Protein AF-A0A4Y8SHF4-F1 (afdb_monomer_lite)

Secondary structure (DSSP, 8-state):
-----------------------------------------------------------EEEEEEEE-SSHHHHHHHHHHHHHTT-TTTEEEE-TT-EEEEEEE-HHHHHHT-SSTTPPEEEEETTEEEEEEEE-TTTTS-HHHHHHT------SEEEEEEE---SSTTHHHHHHHHHT-SSTT--EEEE-EEEEETTSPPPEEPTTPPEEEEE-S-HHHHHHHHHHHHHHHHHHHHHHHH-GGGBTTSTTPPB-HHHHHHHHHHHHHHHH--

Organism: NCBI:txid1524096

Radius of gyration: 33.98 Å; chains: 1; bounding box: 92×55×104 Å

Structure (mmCIF, N/CA/C/O backbone):
data_AF-A0A4Y8SHF4-F1
#
_entry.id   AF-A0A4Y8SHF4-F1
#
loop_
_atom_site.group_PDB
_atom_site.id
_atom_site.type_symbol
_atom_site.label_atom_id
_atom_site.label_alt_id
_atom_site.label_comp_id
_atom_site.label_asym_id
_atom_site.label_entity_id
_atom_site.label_seq_id
_atom_site.pdbx_PDB_ins_code
_atom_site.Cartn_x
_atom_site.Cartn_y
_atom_site.Cartn_z
_atom_site.occupancy
_atom_site.B_iso_or_equiv
_atom_site.auth_seq_id
_atom_site.auth_comp_id
_atom_site.auth_asym_id
_atom_site.auth_atom_id
_atom_site.pdbx_PDB_model_num
ATOM 1 N N . MET A 1 1 ? -28.982 -31.090 -42.359 1.00 37.66 1 MET A N 1
ATOM 2 C CA . MET A 1 1 ? -29.346 -32.330 -41.636 1.00 37.66 1 MET A CA 1
ATOM 3 C C . MET A 1 1 ? -29.038 -32.152 -40.151 1.00 37.66 1 MET A C 1
ATOM 5 O O . MET A 1 1 ? -27.916 -31.799 -39.834 1.00 37.66 1 MET A O 1
ATOM 9 N N . LYS A 1 2 ? -30.081 -32.299 -39.313 1.00 33.19 2 LYS A N 1
ATOM 10 C CA . LYS A 1 2 ? -30.155 -32.762 -37.901 1.00 33.19 2 LYS A CA 1
ATOM 11 C C . LYS A 1 2 ? -28.859 -32.672 -37.055 1.00 33.19 2 LYS A C 1
ATOM 13 O O . LYS A 1 2 ? -27.894 -33.341 -37.375 1.00 33.19 2 LYS A O 1
ATOM 18 N N . SER A 1 3 ? -28.778 -31.826 -36.020 1.00 26.33 3 SER A N 1
ATOM 19 C CA . SER A 1 3 ? -29.436 -31.902 -34.687 1.00 26.33 3 SER A CA 1
ATOM 20 C C . SER A 1 3 ? -28.571 -32.607 -33.633 1.00 26.33 3 SER A C 1
ATOM 22 O O . SER A 1 3 ? -28.269 -33.777 -33.811 1.00 26.33 3 SER A O 1
ATOM 24 N N . LEU A 1 4 ? -28.276 -31.907 -32.527 1.00 32.22 4 LEU A N 1
ATOM 25 C CA . LEU A 1 4 ? -28.521 -32.256 -31.105 1.00 32.22 4 LEU A CA 1
ATOM 26 C C . LEU A 1 4 ? -27.564 -31.411 -30.230 1.00 32.22 4 LEU A C 1
ATOM 28 O O . LEU A 1 4 ? -26.357 -31.596 -30.271 1.00 32.22 4 LEU A O 1
ATOM 32 N N . LYS A 1 5 ? -28.017 -30.318 -29.599 1.00 31.25 5 LYS A N 1
ATOM 33 C CA . LYS A 1 5 ? -28.693 -30.235 -28.281 1.00 31.25 5 LYS A CA 1
ATOM 34 C C . LYS A 1 5 ? -27.926 -30.910 -27.135 1.00 31.25 5 LYS A C 1
ATOM 36 O O . LYS A 1 5 ? -27.934 -32.131 -27.038 1.00 31.25 5 LYS A O 1
ATOM 41 N N . LYS A 1 6 ? -27.460 -30.097 -26.178 1.00 33.84 6 LYS A N 1
ATOM 42 C CA . LYS A 1 6 ? -27.610 -30.370 -24.738 1.00 33.84 6 LYS A CA 1
ATOM 43 C C . LYS A 1 6 ? -27.556 -29.068 -23.931 1.00 33.84 6 LYS A C 1
ATOM 45 O O . LYS A 1 6 ? -26.503 -28.530 -23.622 1.00 33.84 6 LYS A O 1
ATOM 50 N N . THR A 1 7 ? -28.753 -28.578 -23.637 1.00 31.27 7 THR A N 1
ATOM 51 C CA . THR A 1 7 ? -29.083 -27.613 -22.589 1.00 31.27 7 THR A CA 1
ATOM 52 C C . THR A 1 7 ? -29.197 -28.385 -21.273 1.00 31.27 7 THR A C 1
ATOM 54 O O . THR A 1 7 ? -29.823 -29.443 -21.265 1.00 31.27 7 THR A O 1
ATOM 57 N N . PHE A 1 8 ? -28.651 -27.866 -20.173 1.00 29.25 8 P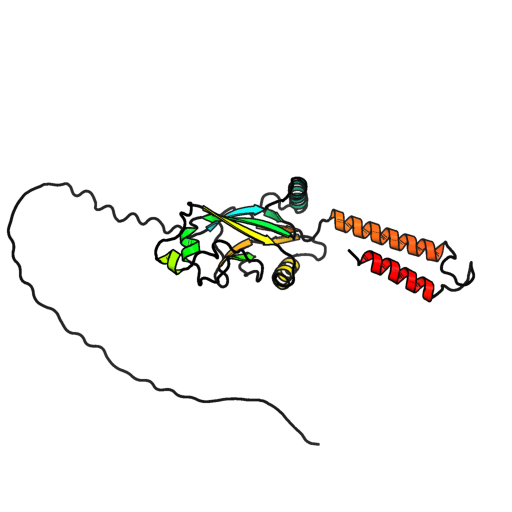HE A N 1
ATOM 58 C CA . PHE A 1 8 ? -29.038 -28.292 -18.827 1.00 29.25 8 PHE A CA 1
ATOM 59 C C . PHE A 1 8 ? -29.812 -27.148 -18.168 1.00 29.25 8 PHE A C 1
ATOM 61 O O . PHE A 1 8 ? -29.249 -26.116 -17.817 1.00 29.25 8 PHE A O 1
ATOM 68 N N . ILE A 1 9 ? -31.126 -27.344 -18.070 1.00 30.42 9 ILE A N 1
ATOM 69 C CA . ILE A 1 9 ? -32.036 -26.648 -17.163 1.00 30.42 9 ILE A CA 1
ATOM 70 C C . ILE A 1 9 ? -32.284 -27.636 -16.027 1.00 30.42 9 ILE A C 1
ATOM 72 O O . ILE A 1 9 ? -32.668 -28.775 -16.293 1.00 30.42 9 ILE A O 1
ATOM 76 N N . ILE A 1 10 ? -32.113 -27.200 -14.784 1.00 34.41 10 ILE A N 1
ATOM 77 C CA . ILE A 1 10 ? -32.836 -27.780 -13.654 1.00 34.41 10 ILE A CA 1
ATOM 78 C C . ILE A 1 10 ? -33.631 -26.639 -13.033 1.00 34.41 10 ILE A C 1
ATOM 80 O O . ILE A 1 10 ? -33.111 -25.559 -12.764 1.00 34.41 10 ILE A O 1
ATOM 84 N N . SER A 1 11 ? -34.921 -26.905 -12.908 1.00 28.00 11 SER A N 1
ATOM 85 C CA . SER A 1 11 ? -35.983 -26.042 -12.428 1.00 28.00 11 SER A CA 1
ATOM 86 C C . SER A 1 11 ? -36.767 -26.819 -11.375 1.00 28.00 11 SER A C 1
ATOM 88 O O . SER A 1 11 ? -36.867 -28.042 -11.492 1.00 28.00 11 SER A O 1
ATOM 90 N N . LEU A 1 12 ? -37.401 -26.058 -10.474 1.00 29.92 12 LEU A N 1
ATOM 91 C CA . LEU A 1 12 ? -38.585 -26.407 -9.673 1.00 29.92 12 LEU A CA 1
ATOM 92 C C . LEU A 1 12 ? -38.331 -27.378 -8.497 1.00 29.92 12 LEU A C 1
ATOM 94 O O . LEU A 1 12 ? -37.579 -28.331 -8.619 1.00 29.92 12 LEU A O 1
ATOM 98 N N . VAL A 1 13 ? -38.885 -27.194 -7.293 1.00 30.62 13 VAL A N 1
ATOM 99 C CA . VAL A 1 13 ? -40.272 -26.879 -6.869 1.00 30.62 13 VAL A CA 1
ATOM 100 C C . VAL A 1 13 ? -40.187 -26.221 -5.467 1.00 30.62 13 VAL A C 1
ATOM 102 O O . VAL A 1 13 ? -39.319 -26.614 -4.695 1.00 30.62 13 VAL A O 1
ATOM 105 N N . GLY A 1 14 ? -40.884 -25.119 -5.127 1.00 26.66 14 GLY A N 1
ATOM 106 C CA . GLY A 1 14 ? -42.318 -25.022 -4.739 1.00 26.66 14 GLY A CA 1
ATOM 107 C C . GLY A 1 14 ? -42.513 -25.499 -3.280 1.00 26.66 14 GLY A C 1
ATOM 108 O O . GLY A 1 14 ? -41.899 -26.483 -2.907 1.00 26.66 14 GLY A O 1
ATOM 109 N N . LEU A 1 15 ? -43.260 -24.904 -2.343 1.00 27.86 15 LEU A N 1
ATOM 110 C CA . LEU A 1 15 ? -44.543 -24.179 -2.291 1.00 27.86 15 LEU A CA 1
ATOM 111 C C . LEU A 1 15 ? -44.599 -23.554 -0.861 1.00 27.86 15 LEU A C 1
ATOM 113 O O . LEU A 1 15 ? -44.183 -24.211 0.085 1.00 27.86 15 LEU A O 1
ATOM 117 N N . SER A 1 16 ? -44.862 -22.260 -0.645 1.00 29.03 16 SER A N 1
ATOM 118 C CA . SER A 1 16 ? -46.166 -21.579 -0.454 1.00 29.03 16 SER A CA 1
ATOM 119 C C . SER A 1 16 ? -47.088 -22.103 0.670 1.00 29.03 16 SER A C 1
ATOM 121 O O . SER A 1 16 ? -47.505 -23.252 0.608 1.00 29.03 16 SER A O 1
ATOM 123 N N . LEU A 1 17 ? -47.437 -21.223 1.630 1.00 27.92 17 LEU A N 1
ATOM 124 C CA . LEU A 1 17 ? -48.787 -20.833 2.132 1.00 27.92 17 LEU A CA 1
ATOM 125 C C . LEU A 1 17 ? -48.611 -20.100 3.491 1.00 27.92 17 LEU A C 1
ATOM 127 O O . LEU A 1 17 ? -48.093 -20.682 4.432 1.00 27.92 17 LEU A O 1
ATOM 131 N N . THR A 1 18 ? -48.704 -18.769 3.589 1.00 31.47 18 THR A N 1
ATOM 132 C CA . THR A 1 18 ? -49.877 -17.878 3.798 1.00 31.47 18 THR A CA 1
ATOM 133 C C . THR A 1 18 ? -50.799 -18.136 5.000 1.00 31.47 18 THR A C 1
ATOM 135 O O . THR A 1 18 ? -51.216 -19.257 5.261 1.00 31.47 18 THR A O 1
ATOM 138 N N . MET A 1 19 ? -51.210 -16.991 5.579 1.00 29.30 19 MET A N 1
ATOM 139 C CA . MET A 1 19 ? -52.379 -16.689 6.430 1.00 29.30 19 MET A CA 1
ATOM 140 C C . MET A 1 19 ? -52.139 -16.668 7.947 1.00 29.30 19 MET A C 1
ATOM 142 O O . MET A 1 19 ? -51.395 -17.486 8.458 1.00 29.30 19 MET A O 1
ATOM 146 N N . LEU A 1 20 ? -52.784 -15.842 8.779 1.00 27.89 20 LEU A N 1
ATOM 147 C CA . LEU A 1 20 ? -53.523 -14.561 8.731 1.00 27.89 20 LEU A CA 1
ATOM 148 C C . LEU A 1 20 ? -54.080 -14.393 10.175 1.00 27.89 20 LEU A C 1
ATOM 150 O O . LEU A 1 20 ? -54.397 -15.403 10.794 1.00 27.89 20 LEU A O 1
ATOM 154 N N . ASN A 1 21 ? -54.326 -13.154 10.634 1.00 29.23 21 ASN A N 1
ATOM 155 C CA . ASN A 1 21 ? -55.165 -12.755 11.796 1.00 29.23 21 ASN A CA 1
ATOM 156 C C . ASN A 1 21 ? -54.630 -13.051 13.215 1.00 29.23 21 ASN A C 1
ATOM 158 O O . ASN A 1 21 ? -54.131 -14.129 13.479 1.00 29.23 21 ASN A O 1
ATOM 162 N N . LYS A 1 22 ? -54.797 -12.213 14.249 1.00 32.84 22 LYS A N 1
ATOM 163 C CA . LYS A 1 22 ? -55.335 -10.852 14.493 1.00 32.84 22 LYS A CA 1
ATOM 164 C C . LYS A 1 22 ? -54.922 -10.473 15.948 1.00 32.84 22 LYS A C 1
ATOM 166 O O . LYS A 1 22 ? -54.460 -11.352 16.673 1.00 32.84 22 LYS A O 1
ATOM 171 N N . PRO A 1 23 ? -55.073 -9.211 16.395 1.00 40.44 23 PRO A N 1
ATOM 172 C CA . PRO A 1 23 ? -54.579 -8.727 17.688 1.00 40.44 23 PRO A CA 1
ATOM 173 C C . PRO A 1 23 ? -55.554 -9.026 18.839 1.00 40.44 23 PRO A C 1
ATOM 175 O O . PRO A 1 23 ? -56.755 -9.163 18.610 1.00 40.44 23 PRO A O 1
ATOM 178 N N . VAL A 1 24 ? -55.054 -9.035 20.079 1.00 27.44 24 VAL A N 1
ATOM 179 C CA . VAL A 1 24 ? -55.888 -9.007 21.292 1.00 27.44 24 VAL A CA 1
ATOM 180 C C . VAL A 1 24 ? -55.417 -7.888 22.221 1.00 27.44 24 VAL A C 1
ATOM 182 O O . VAL A 1 24 ? -54.250 -7.808 22.596 1.00 27.44 24 VAL A O 1
ATOM 185 N N . ILE A 1 25 ? -56.373 -7.022 22.550 1.00 33.38 25 ILE A N 1
ATOM 186 C CA . ILE A 1 25 ? -56.371 -5.985 23.585 1.00 33.38 25 ILE A CA 1
ATOM 187 C C . ILE A 1 25 ? -57.024 -6.594 24.835 1.00 33.38 25 ILE A C 1
ATOM 189 O O . ILE A 1 25 ? -58.042 -7.260 24.671 1.00 33.38 25 ILE A O 1
ATOM 193 N N . ALA A 1 26 ? -56.510 -6.317 26.042 1.00 27.58 26 ALA A N 1
ATOM 194 C CA . ALA A 1 26 ? -57.277 -6.123 27.297 1.00 27.58 26 ALA A CA 1
ATOM 195 C C . ALA A 1 26 ? -56.292 -5.926 28.477 1.00 27.58 26 ALA A C 1
ATOM 197 O O . ALA A 1 26 ? -55.452 -6.782 28.718 1.00 27.58 26 ALA A O 1
ATOM 198 N N . GLN A 1 27 ? -56.182 -4.717 29.043 1.00 28.34 27 GLN A N 1
ATOM 199 C CA . GLN A 1 27 ? -56.865 -4.212 30.259 1.00 28.34 27 GLN A CA 1
ATOM 200 C C . GLN A 1 27 ? -56.112 -4.469 31.591 1.00 28.34 27 GLN A C 1
ATOM 202 O O . GLN A 1 27 ? -55.997 -5.590 32.068 1.00 28.34 27 GLN A O 1
ATOM 207 N N . THR A 1 28 ? -55.648 -3.368 32.200 1.00 31.03 28 THR A N 1
ATOM 208 C CA . THR A 1 28 ? -55.526 -3.087 33.656 1.00 31.03 28 THR A CA 1
ATOM 209 C C . THR A 1 28 ? -56.908 -3.194 34.351 1.00 31.03 28 THR A C 1
ATOM 211 O O . THR A 1 28 ? -57.888 -3.160 33.604 1.00 31.03 28 THR A O 1
ATOM 214 N N . PRO A 1 29 ? -57.084 -3.253 35.706 1.00 37.50 29 PRO A N 1
ATOM 215 C CA . PRO A 1 29 ? -56.382 -2.447 36.731 1.00 37.50 29 PRO A CA 1
ATOM 216 C C . PRO A 1 29 ? -56.212 -3.086 38.141 1.00 37.50 29 PRO A C 1
ATOM 218 O O . PRO A 1 29 ? -56.713 -4.164 38.433 1.00 37.50 29 PRO A O 1
ATOM 221 N N . GLY A 1 30 ? -55.552 -2.369 39.060 1.00 26.81 30 GLY A N 1
ATOM 222 C CA . GLY A 1 30 ? -55.582 -2.691 40.493 1.00 26.81 30 GLY A CA 1
ATOM 223 C C . GLY A 1 30 ? -54.654 -1.817 41.333 1.00 26.81 30 GLY A C 1
ATOM 224 O O . GLY A 1 30 ? -53.488 -2.145 41.515 1.00 26.81 30 GLY A O 1
ATOM 225 N N . ALA A 1 31 ? -55.172 -0.692 41.825 1.00 29.20 31 ALA A N 1
ATOM 226 C CA . ALA A 1 31 ? -54.522 0.171 42.807 1.00 29.20 31 ALA A CA 1
ATOM 227 C C . ALA A 1 31 ? -54.729 -0.371 44.230 1.00 29.20 31 ALA A C 1
ATOM 229 O O . ALA A 1 31 ? -55.835 -0.797 44.556 1.00 29.20 31 ALA A O 1
ATOM 230 N N . THR A 1 32 ? -53.736 -0.250 45.115 1.00 28.77 32 THR A N 1
ATOM 231 C CA . THR A 1 32 ? -53.999 -0.011 46.545 1.00 28.77 32 THR A CA 1
ATOM 232 C C . THR A 1 32 ? -52.855 0.775 47.180 1.00 28.77 32 THR A C 1
ATOM 234 O O . THR A 1 32 ? -51.688 0.398 47.129 1.00 28.77 32 THR A O 1
ATOM 237 N N . THR A 1 33 ? -53.246 1.904 47.752 1.00 30.00 33 THR A N 1
ATOM 238 C CA . THR A 1 33 ? -52.476 2.892 48.500 1.00 30.00 33 THR A CA 1
ATOM 239 C C . THR A 1 33 ? -52.181 2.392 49.915 1.00 30.00 33 THR A C 1
ATOM 241 O O . THR A 1 33 ? -53.066 1.850 50.574 1.00 30.00 33 THR A O 1
ATOM 244 N N . THR A 1 34 ? -51.000 2.685 50.460 1.00 31.94 34 THR A N 1
ATOM 245 C CA . THR A 1 34 ? -50.865 2.970 51.899 1.00 31.94 34 THR A CA 1
ATOM 246 C C . THR A 1 34 ? -49.786 4.028 52.086 1.00 31.94 34 THR A C 1
ATOM 248 O O . THR A 1 34 ? -48.636 3.839 51.702 1.00 31.94 34 THR A O 1
ATOM 251 N N . ALA A 1 35 ? -50.197 5.173 52.621 1.00 30.00 35 ALA A N 1
ATOM 252 C CA . ALA A 1 35 ? -49.342 6.279 53.019 1.00 30.00 35 ALA A CA 1
ATOM 253 C C . ALA A 1 35 ? -49.023 6.152 54.510 1.00 30.00 35 ALA A C 1
ATOM 255 O O . ALA A 1 35 ? -49.954 5.910 55.273 1.00 30.00 35 ALA A O 1
ATOM 256 N N . ILE A 1 36 ? -47.771 6.397 54.918 1.00 34.41 36 ILE A N 1
ATOM 257 C CA . ILE A 1 36 ? -47.447 7.006 56.218 1.00 34.41 36 ILE A CA 1
ATOM 258 C C . ILE A 1 36 ? -46.232 7.943 56.037 1.00 34.41 36 ILE A C 1
ATOM 260 O O . ILE A 1 36 ? -45.178 7.541 55.549 1.00 34.41 36 ILE A O 1
ATOM 264 N N . THR A 1 37 ? -46.489 9.203 56.387 1.00 29.27 37 THR A N 1
ATOM 265 C CA . THR A 1 37 ? -45.675 10.361 56.824 1.00 29.27 37 THR A CA 1
ATOM 266 C C . THR A 1 37 ? -44.354 9.998 57.542 1.00 29.27 37 THR A C 1
ATOM 268 O O . THR A 1 37 ? -44.231 8.908 58.076 1.00 29.27 37 THR A O 1
ATOM 271 N N . ASP A 1 38 ? -43.308 10.812 57.708 1.00 28.59 38 ASP A N 1
ATOM 272 C CA . ASP A 1 38 ? -43.057 12.251 57.598 1.00 28.59 38 ASP A CA 1
ATOM 273 C C . ASP A 1 38 ? -41.526 12.439 57.718 1.00 28.59 38 ASP A C 1
ATOM 275 O O . ASP A 1 38 ? -40.894 11.708 58.483 1.00 28.59 38 ASP A O 1
ATOM 279 N N . SER A 1 39 ? -40.924 13.401 57.015 1.00 31.23 39 SER A N 1
ATOM 280 C CA . SER A 1 39 ? -39.916 14.333 57.564 1.00 31.23 39 SER A CA 1
ATOM 281 C C . SER A 1 39 ? -39.222 15.146 56.467 1.00 31.23 39 SER A C 1
ATOM 283 O O . SER A 1 39 ? -38.503 14.680 55.584 1.00 31.23 39 SER A O 1
ATOM 285 N N . THR A 1 40 ? -39.456 16.439 56.595 1.00 33.66 40 THR A N 1
ATOM 286 C CA . THR A 1 40 ? -38.895 17.583 55.900 1.00 33.66 40 THR A CA 1
ATOM 287 C C . THR A 1 40 ? -37.363 17.542 55.829 1.00 33.66 40 THR A C 1
ATOM 289 O O . THR A 1 40 ? -36.668 17.775 56.815 1.00 33.66 40 THR A O 1
ATOM 292 N N . LYS A 1 41 ? -36.815 17.412 54.618 1.00 33.78 41 LYS A N 1
ATOM 293 C CA . LYS A 1 41 ? -35.576 18.103 54.240 1.00 33.78 41 LYS A CA 1
ATOM 294 C C . LYS A 1 41 ? -35.818 18.839 52.935 1.00 33.78 41 LYS A C 1
ATOM 296 O O . LYS A 1 41 ? -35.942 18.250 51.867 1.00 33.78 41 LYS A O 1
ATOM 301 N N . LYS A 1 42 ? -35.893 20.162 53.052 1.00 39.22 42 LYS A N 1
ATOM 302 C CA . LYS A 1 42 ? -35.887 21.111 51.942 1.00 39.22 42 LYS A CA 1
ATOM 303 C C . LYS A 1 42 ? -34.509 21.022 51.277 1.00 39.22 42 LYS A C 1
ATOM 305 O O . LYS A 1 42 ? -33.596 21.759 51.634 1.00 39.22 42 LYS A O 1
ATOM 310 N N . GLN A 1 43 ? -34.337 20.062 50.375 1.00 31.20 43 GLN A N 1
ATOM 311 C CA . GLN A 1 43 ? -33.147 19.937 49.549 1.00 31.20 43 GLN A CA 1
ATOM 312 C C . GLN A 1 43 ? -33.506 20.457 48.159 1.00 31.20 43 GLN A C 1
ATOM 314 O O . GLN A 1 43 ? -34.352 19.908 47.461 1.00 31.20 43 GLN A O 1
ATOM 319 N N . ASN A 1 44 ? -32.907 21.604 47.848 1.00 35.47 44 ASN A N 1
ATOM 320 C CA . ASN A 1 44 ? -32.824 22.253 46.545 1.00 35.47 44 ASN A CA 1
ATOM 321 C C . ASN A 1 44 ? -32.895 21.229 45.390 1.00 35.47 44 ASN A C 1
ATOM 323 O O . ASN A 1 44 ? -32.146 20.249 45.454 1.00 35.47 44 ASN A O 1
ATOM 327 N N . PRO A 1 45 ? -33.723 21.415 44.341 1.00 36.81 45 PRO A N 1
ATOM 328 C CA . PRO A 1 45 ? -33.649 20.566 43.163 1.00 36.81 45 PRO A CA 1
ATOM 329 C C . PRO A 1 45 ? -32.339 20.891 42.443 1.00 36.81 45 PRO A C 1
ATOM 331 O O . PRO A 1 45 ? -32.282 21.722 41.539 1.00 36.81 45 PRO A O 1
ATOM 334 N N . ALA A 1 46 ? -31.250 20.250 42.871 1.00 34.69 46 ALA A N 1
ATOM 335 C CA . ALA A 1 46 ? -30.099 20.071 42.014 1.00 34.69 46 ALA A CA 1
ATOM 336 C C . ALA A 1 46 ? -30.639 19.346 40.786 1.00 34.69 46 ALA A C 1
ATOM 338 O O . ALA A 1 46 ? -31.141 18.225 40.900 1.00 34.69 46 ALA A O 1
ATOM 339 N N . ALA A 1 47 ? -30.635 20.056 39.657 1.00 35.00 47 ALA A N 1
ATOM 340 C CA . ALA A 1 47 ? -31.010 19.531 38.361 1.00 35.00 47 ALA A CA 1
ATOM 341 C C . ALA A 1 47 ? -30.463 18.111 38.253 1.00 35.00 47 ALA A C 1
ATOM 343 O O . ALA A 1 47 ? -29.258 17.908 38.417 1.00 35.00 47 ALA A O 1
ATOM 344 N N . ALA A 1 48 ? -31.352 17.136 38.051 1.00 41.59 48 ALA A N 1
ATOM 345 C CA . ALA A 1 48 ? -30.941 15.799 37.683 1.00 41.59 48 ALA A CA 1
ATOM 346 C C . ALA A 1 48 ? -30.026 15.974 36.474 1.00 41.59 48 ALA A C 1
ATOM 348 O O . ALA A 1 48 ? -30.483 16.368 35.400 1.00 41.59 48 ALA A O 1
ATOM 349 N N . THR A 1 49 ? -28.722 15.803 36.690 1.00 40.25 49 THR A N 1
ATOM 350 C CA . THR A 1 49 ? -27.731 15.840 35.631 1.00 40.25 49 THR A CA 1
ATOM 351 C C . THR A 1 49 ? -28.170 14.754 34.675 1.00 40.25 49 THR A C 1
ATOM 353 O O . THR A 1 49 ? -28.028 13.569 34.982 1.00 40.25 49 THR A O 1
ATOM 356 N N . ALA A 1 50 ? -28.787 15.157 33.560 1.00 44.56 50 ALA A N 1
ATOM 357 C CA . ALA A 1 50 ? -29.085 14.260 32.462 1.00 44.56 50 ALA A CA 1
ATOM 358 C C . ALA A 1 50 ? -27.824 13.417 32.249 1.00 44.56 50 ALA A C 1
ATOM 360 O O . ALA A 1 50 ? -26.731 14.004 32.278 1.00 44.56 50 ALA A O 1
ATOM 361 N N . PRO A 1 51 ? -27.929 12.078 32.133 1.00 42.59 51 PRO A N 1
ATOM 362 C CA . PRO A 1 51 ? -26.756 11.251 31.919 1.00 42.59 51 PRO A CA 1
ATOM 363 C C . PRO A 1 51 ? -26.019 11.888 30.758 1.00 42.59 51 PRO A C 1
ATOM 365 O O . PRO A 1 51 ? -26.589 12.035 29.677 1.00 42.59 51 PRO A O 1
ATOM 368 N N . LYS A 1 52 ? -24.814 12.398 31.040 1.00 39.38 52 LYS A N 1
ATOM 369 C CA . LYS A 1 52 ? -23.978 13.070 30.059 1.00 39.38 52 LYS A CA 1
ATOM 370 C C . LYS A 1 52 ? -23.875 12.061 28.934 1.00 39.38 52 LYS A C 1
ATOM 372 O O . LYS A 1 52 ? -23.216 11.038 29.105 1.00 39.38 52 LYS A O 1
ATOM 377 N N . THR A 1 53 ? -24.605 12.287 27.845 1.00 38.81 53 THR A N 1
ATOM 378 C CA . THR A 1 53 ? -24.477 11.512 26.623 1.00 38.81 53 THR A CA 1
ATOM 379 C C . THR A 1 53 ? -23.048 11.761 26.207 1.00 38.81 53 THR A C 1
ATOM 381 O O . THR A 1 53 ? -22.744 12.797 25.618 1.00 38.81 53 THR A O 1
ATOM 384 N N . VAL A 1 54 ? -22.142 10.885 26.645 1.00 42.72 54 VAL A N 1
ATOM 385 C CA . VAL A 1 54 ? -20.785 10.835 26.135 1.00 42.72 54 VAL A CA 1
ATOM 386 C C . VAL A 1 54 ? -21.014 10.673 24.644 1.00 42.72 54 VAL A C 1
ATOM 388 O O . VAL A 1 54 ? -21.631 9.672 24.263 1.00 42.72 54 VAL A O 1
ATOM 391 N N . PRO A 1 55 ? -20.684 11.681 23.816 1.00 47.62 55 PRO A N 1
ATOM 392 C CA . PRO A 1 55 ? -20.919 11.569 22.391 1.00 47.62 55 PRO A CA 1
ATOM 393 C C . PRO A 1 55 ? -20.271 10.259 21.973 1.00 47.62 55 PRO A C 1
ATOM 395 O O . PRO A 1 55 ? -19.120 10.008 22.331 1.00 47.62 55 PRO A O 1
ATOM 398 N N . LEU A 1 56 ? -21.050 9.380 21.342 1.00 55.59 56 LEU A N 1
ATOM 399 C CA . LEU A 1 56 ? -20.567 8.085 20.895 1.00 55.59 56 LEU A CA 1
ATOM 400 C C . LEU A 1 56 ? -19.416 8.379 19.931 1.00 55.59 56 LEU A C 1
ATOM 402 O O . LEU A 1 56 ? -19.644 8.765 18.786 1.00 55.59 56 LEU A O 1
ATOM 406 N N . THR A 1 57 ? -18.180 8.327 20.427 1.00 72.12 57 THR A N 1
ATOM 407 C CA . THR A 1 57 ? -17.016 8.752 19.655 1.00 72.12 57 THR A CA 1
ATOM 408 C C . THR A 1 57 ? -16.809 7.715 18.570 1.00 72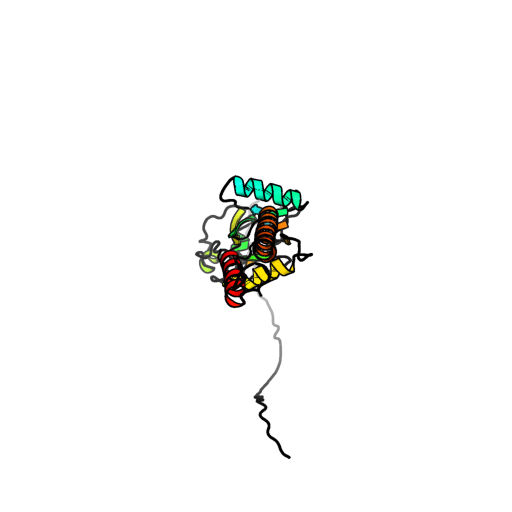.12 57 THR A C 1
ATOM 410 O O . THR A 1 57 ? -16.230 6.660 18.820 1.00 72.12 57 THR A O 1
ATOM 413 N N . ILE A 1 58 ? -17.336 7.983 17.377 1.00 86.81 58 ILE A N 1
ATOM 414 C CA . ILE A 1 58 ? -17.212 7.089 16.228 1.00 86.81 58 ILE A CA 1
ATOM 415 C C . ILE A 1 58 ? -15.713 6.846 15.993 1.00 86.81 58 ILE A C 1
ATOM 417 O O . ILE A 1 58 ? -14.943 7.817 15.988 1.00 86.81 58 ILE A O 1
ATOM 421 N N . PRO A 1 59 ? -15.270 5.586 15.846 1.00 91.44 59 PRO A N 1
ATOM 422 C CA . PRO A 1 59 ? -13.875 5.304 15.552 1.00 91.44 59 PRO A CA 1
ATOM 423 C C . PRO A 1 59 ? -13.489 5.950 14.219 1.00 91.44 59 PRO A C 1
ATOM 425 O O . PRO A 1 59 ? -14.227 5.874 13.237 1.00 91.44 59 PRO A O 1
ATOM 428 N N . LYS A 1 60 ? -12.337 6.620 14.191 1.00 93.81 60 LYS A N 1
ATOM 429 C CA . LYS A 1 60 ? -11.831 7.330 13.013 1.00 93.81 60 LYS A CA 1
ATOM 430 C C . LYS A 1 60 ? -10.346 7.080 12.842 1.00 93.81 60 LYS A C 1
ATOM 432 O O . LYS A 1 60 ? -9.624 6.902 13.822 1.00 93.81 60 LYS A O 1
ATOM 437 N N . VAL A 1 61 ? -9.870 7.138 11.603 1.00 94.50 61 VAL A N 1
ATOM 438 C CA . VAL A 1 61 ? -8.434 7.205 11.317 1.00 94.50 61 VAL A CA 1
ATOM 439 C C . VAL A 1 61 ? -7.959 8.632 11.583 1.00 94.50 61 VAL A C 1
ATOM 441 O O . VAL A 1 61 ? -8.438 9.584 10.967 1.00 94.50 61 VAL A O 1
ATOM 444 N N . ILE A 1 62 ? -7.016 8.780 12.510 1.00 93.25 62 ILE A N 1
ATOM 445 C CA . ILE A 1 62 ? -6.500 10.074 12.981 1.00 93.25 62 ILE A CA 1
ATOM 446 C C . ILE A 1 62 ? -5.054 10.348 12.566 1.00 93.25 62 ILE A C 1
ATOM 448 O O . ILE A 1 62 ? -4.576 11.464 12.744 1.00 93.25 62 ILE A O 1
ATOM 452 N N . ALA A 1 63 ? -4.340 9.357 12.033 1.00 91.81 63 ALA A N 1
ATOM 453 C CA . ALA A 1 63 ? -3.051 9.566 11.382 1.00 91.81 63 ALA A CA 1
ATOM 454 C C . ALA A 1 63 ? -2.720 8.401 10.450 1.00 91.81 63 ALA A C 1
ATOM 456 O O . ALA A 1 63 ? -3.011 7.245 10.758 1.00 91.81 63 ALA A O 1
ATOM 457 N N . ILE A 1 64 ? -2.039 8.716 9.351 1.00 91.88 64 ILE A N 1
ATOM 458 C CA . ILE A 1 64 ? -1.434 7.747 8.439 1.00 91.88 64 ILE A CA 1
ATOM 459 C C . ILE A 1 64 ? 0.039 8.113 8.336 1.00 91.88 64 ILE A C 1
ATOM 461 O O . ILE A 1 64 ? 0.378 9.271 8.090 1.00 91.88 64 ILE A O 1
ATOM 465 N N . ARG A 1 65 ? 0.925 7.149 8.587 1.00 90.38 65 ARG A N 1
ATOM 466 C CA . ARG A 1 65 ? 2.373 7.348 8.501 1.00 90.38 65 ARG A CA 1
ATOM 467 C C . ARG A 1 65 ? 3.038 6.147 7.838 1.00 90.38 65 ARG A C 1
ATOM 469 O O . ARG A 1 65 ? 2.625 5.016 8.082 1.00 90.38 65 ARG A O 1
ATOM 476 N N . PRO A 1 66 ? 4.088 6.356 7.044 1.00 89.88 66 PRO A N 1
ATOM 477 C CA . PRO A 1 66 ? 4.875 5.261 6.510 1.00 89.88 66 PRO A CA 1
ATOM 478 C C . PRO A 1 66 ? 5.827 4.751 7.601 1.00 89.88 66 PRO A C 1
ATOM 480 O O . PRO A 1 66 ? 6.297 5.522 8.442 1.00 89.88 66 PRO A O 1
ATOM 483 N N . VAL A 1 67 ? 6.133 3.458 7.594 1.00 89.06 67 VAL A N 1
ATOM 484 C CA . VAL A 1 67 ? 7.200 2.880 8.416 1.00 89.06 67 VAL A CA 1
ATOM 485 C C . VAL A 1 67 ? 8.359 2.539 7.491 1.00 89.06 67 VAL A C 1
ATOM 487 O O . VAL A 1 67 ? 8.248 1.656 6.640 1.00 89.06 67 VAL A O 1
ATOM 490 N N . TYR A 1 68 ? 9.464 3.262 7.652 1.00 83.31 68 TYR A N 1
ATOM 491 C CA . TYR A 1 68 ? 10.701 3.022 6.916 1.00 83.31 68 TYR A CA 1
ATOM 492 C C . TYR A 1 68 ? 11.671 2.232 7.783 1.00 83.31 68 TYR A C 1
ATOM 494 O O . TYR A 1 68 ? 11.831 2.531 8.965 1.00 83.31 68 TYR A O 1
ATOM 502 N N . LEU A 1 69 ? 12.337 1.245 7.187 1.00 78.62 69 LEU A N 1
ATOM 503 C CA . LEU A 1 69 ? 13.306 0.411 7.898 1.00 78.62 69 LEU A CA 1
ATOM 504 C C . LEU A 1 69 ? 14.635 1.143 8.119 1.00 78.62 69 LEU A C 1
ATOM 506 O O . LEU A 1 69 ? 15.386 0.794 9.023 1.00 78.62 69 LEU A O 1
ATOM 510 N N . ASN A 1 70 ? 14.945 2.150 7.297 1.00 83.31 70 ASN A N 1
ATOM 511 C CA . ASN A 1 70 ? 16.180 2.921 7.401 1.00 83.31 70 ASN A CA 1
ATOM 512 C C . ASN A 1 70 ? 16.016 4.383 6.938 1.00 83.31 70 ASN A C 1
ATOM 514 O O . ASN A 1 70 ? 15.046 4.766 6.279 1.00 83.31 70 ASN A O 1
ATOM 518 N N . ILE A 1 71 ? 17.009 5.210 7.285 1.00 82.62 71 ILE A N 1
ATOM 519 C CA . ILE A 1 71 ? 17.026 6.654 6.998 1.00 82.62 71 ILE A CA 1
ATOM 520 C C . ILE A 1 71 ? 17.071 6.926 5.489 1.00 82.62 71 ILE A C 1
ATOM 522 O O . ILE A 1 71 ? 16.463 7.885 5.015 1.00 82.62 71 ILE A O 1
ATOM 526 N N . SER A 1 72 ? 17.774 6.096 4.714 1.00 81.94 72 SER A N 1
ATOM 527 C CA . SER A 1 72 ? 17.870 6.282 3.266 1.00 81.94 72 SER A CA 1
ATOM 528 C C . SER A 1 72 ? 16.512 6.085 2.594 1.00 81.94 72 SER A C 1
ATOM 530 O O . SER A 1 72 ? 16.138 6.900 1.755 1.00 81.94 72 SER A O 1
ATOM 532 N N . GLN A 1 73 ? 15.725 5.078 2.978 1.00 79.00 73 GLN A N 1
ATOM 533 C CA . GLN A 1 73 ? 14.353 4.898 2.495 1.00 79.00 73 GLN A CA 1
ATOM 534 C C . GLN A 1 73 ? 13.482 6.115 2.800 1.00 79.00 73 GLN A C 1
ATOM 536 O O . GLN A 1 73 ? 12.786 6.581 1.904 1.00 79.00 73 GLN A O 1
ATOM 541 N N . ALA A 1 74 ? 13.575 6.664 4.014 1.00 81.31 74 ALA A N 1
ATOM 542 C CA . ALA A 1 74 ? 12.826 7.857 4.395 1.00 81.31 74 ALA A CA 1
ATOM 543 C C . ALA A 1 74 ? 13.201 9.075 3.536 1.00 81.31 74 ALA A C 1
ATOM 545 O O . ALA A 1 74 ? 12.322 9.715 2.965 1.00 81.31 74 ALA A O 1
ATOM 546 N N . LYS A 1 75 ? 14.503 9.363 3.383 1.00 83.94 75 LYS A N 1
ATOM 547 C CA . LYS A 1 75 ? 14.994 10.478 2.550 1.00 83.94 75 LYS A CA 1
ATOM 548 C C . LYS A 1 75 ? 14.526 10.360 1.106 1.00 83.94 75 LYS A C 1
ATOM 550 O O . LYS A 1 75 ? 14.059 11.326 0.515 1.00 83.94 75 LYS A O 1
ATOM 555 N N . ASN A 1 76 ? 14.634 9.161 0.555 1.00 83.44 76 ASN A N 1
ATOM 556 C CA . ASN A 1 76 ? 14.241 8.911 -0.816 1.00 83.44 76 ASN A CA 1
ATOM 557 C C . ASN A 1 76 ? 12.727 8.995 -1.023 1.00 83.44 76 ASN A C 1
ATOM 559 O O . ASN A 1 76 ? 12.296 9.547 -2.022 1.00 83.44 76 ASN A O 1
ATOM 563 N N . ALA A 1 77 ? 11.929 8.492 -0.079 1.00 80.25 77 ALA A N 1
ATOM 564 C CA . ALA A 1 77 ? 10.480 8.618 -0.149 1.00 80.25 77 ALA A CA 1
ATOM 565 C C . ALA A 1 77 ? 10.048 10.087 -0.107 1.00 80.25 77 ALA A C 1
ATOM 567 O O . ALA A 1 77 ? 9.143 10.471 -0.833 1.00 80.25 77 ALA A O 1
ATOM 568 N N . VAL A 1 78 ? 10.707 10.916 0.712 1.00 81.75 78 VAL A N 1
ATOM 569 C CA . VAL A 1 78 ? 10.466 12.367 0.746 1.00 81.75 78 VAL A CA 1
ATOM 570 C C . VAL A 1 78 ? 10.830 13.010 -0.591 1.00 81.75 78 VAL A C 1
ATOM 572 O O . VAL A 1 78 ? 10.002 13.727 -1.143 1.00 81.75 78 VAL A O 1
ATOM 575 N N . SER A 1 79 ? 12.019 12.717 -1.128 1.00 83.06 79 SER A N 1
ATOM 576 C CA . SER A 1 79 ? 12.456 13.223 -2.437 1.00 83.06 79 SER A CA 1
ATOM 577 C C . SER A 1 79 ? 11.476 12.833 -3.542 1.00 83.06 79 SER A C 1
ATOM 579 O O . SER A 1 79 ? 10.956 13.701 -4.231 1.00 83.06 79 SER A O 1
ATOM 581 N N . ASP A 1 80 ? 11.147 11.545 -3.654 1.00 80.88 80 ASP A N 1
ATOM 582 C CA . ASP A 1 80 ? 10.245 11.045 -4.690 1.00 80.88 80 ASP A CA 1
ATOM 583 C C . ASP A 1 80 ? 8.824 11.624 -4.530 1.00 80.88 80 ASP A C 1
ATOM 585 O O . ASP A 1 80 ? 8.140 11.846 -5.523 1.00 80.88 80 ASP A O 1
ATOM 589 N N . ASN A 1 81 ? 8.363 11.898 -3.302 1.00 79.25 81 ASN A N 1
ATOM 590 C CA . ASN A 1 81 ? 7.057 12.528 -3.067 1.00 79.25 81 ASN A CA 1
ATOM 591 C C . ASN A 1 81 ? 7.030 14.006 -3.491 1.00 79.25 81 ASN A C 1
ATOM 593 O O . ASN A 1 81 ? 6.025 14.487 -4.018 1.00 79.25 81 ASN A O 1
ATOM 597 N N . ILE A 1 82 ? 8.131 14.726 -3.252 1.00 79.81 82 ILE A N 1
ATOM 598 C CA . ILE A 1 82 ? 8.321 16.109 -3.711 1.00 79.81 82 ILE A CA 1
ATOM 599 C C . ILE A 1 82 ? 8.370 16.143 -5.240 1.00 79.81 82 ILE A C 1
ATOM 601 O O . ILE A 1 82 ? 7.655 16.934 -5.847 1.00 79.81 82 ILE A O 1
ATOM 605 N N . ASP A 1 83 ? 9.115 15.229 -5.864 1.00 75.81 83 ASP A N 1
ATOM 606 C CA . ASP A 1 83 ? 9.202 15.095 -7.327 1.00 75.81 83 ASP A CA 1
ATOM 607 C C . ASP A 1 83 ? 7.849 14.779 -7.983 1.00 75.81 83 ASP A C 1
ATOM 609 O O . ASP A 1 83 ? 7.657 14.958 -9.189 1.00 75.81 83 ASP A O 1
ATOM 613 N N . VAL A 1 84 ? 6.910 14.259 -7.196 1.00 73.25 84 VAL A N 1
ATOM 614 C CA . VAL A 1 84 ? 5.540 13.929 -7.593 1.00 73.25 84 VAL A CA 1
ATOM 615 C C . VAL A 1 84 ? 4.551 15.055 -7.2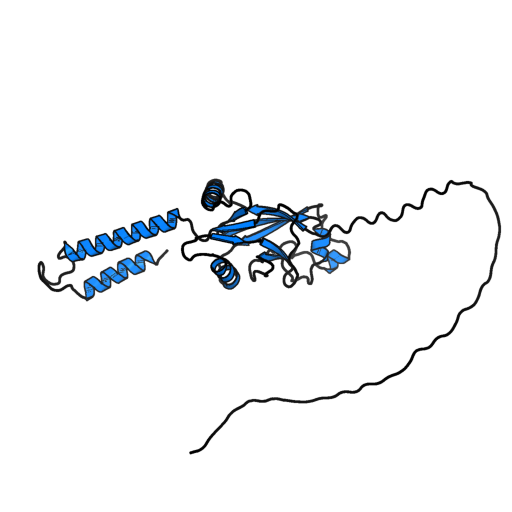14 1.00 73.25 84 VAL A C 1
ATOM 617 O O . VAL A 1 84 ? 3.350 14.928 -7.428 1.00 73.25 84 VAL A O 1
ATOM 620 N N . ASN A 1 85 ? 5.050 16.195 -6.716 1.00 71.88 85 ASN A N 1
ATOM 621 C CA . ASN A 1 85 ? 4.293 17.384 -6.302 1.00 71.88 85 ASN A CA 1
ATOM 622 C C . ASN A 1 85 ? 3.179 17.099 -5.272 1.00 71.88 85 ASN A C 1
ATOM 624 O O . ASN A 1 85 ? 2.167 17.793 -5.221 1.00 71.88 85 ASN A O 1
ATOM 628 N N . ASN A 1 86 ? 3.363 16.071 -4.435 1.00 72.19 86 ASN A N 1
ATOM 629 C CA . ASN A 1 86 ? 2.360 15.617 -3.465 1.00 72.19 86 ASN A CA 1
ATOM 630 C C . ASN A 1 86 ? 2.863 15.686 -2.006 1.00 72.19 86 ASN A C 1
ATOM 632 O O . ASN A 1 86 ? 2.276 15.064 -1.112 1.00 72.19 86 ASN A O 1
ATOM 636 N N . SER A 1 87 ? 3.931 16.450 -1.737 1.00 63.00 87 SER A N 1
ATOM 637 C CA . SER A 1 87 ? 4.663 16.443 -0.458 1.00 63.00 87 SER A CA 1
ATOM 638 C C . SER A 1 87 ? 3.848 16.890 0.758 1.00 63.00 87 SER A C 1
ATOM 640 O O . SER A 1 87 ? 4.105 16.417 1.862 1.00 63.00 87 SER A O 1
ATOM 642 N N . ASN A 1 88 ? 2.865 17.775 0.571 1.00 62.88 88 ASN A N 1
ATOM 643 C CA . ASN A 1 88 ? 2.130 18.396 1.682 1.00 62.88 88 ASN A CA 1
ATOM 644 C C . ASN A 1 88 ? 0.780 17.724 1.978 1.00 62.88 88 ASN A C 1
ATOM 646 O O . ASN A 1 88 ? 0.147 18.041 2.980 1.00 62.88 88 ASN A O 1
ATOM 650 N N . ILE A 1 89 ? 0.331 16.812 1.111 1.00 75.19 89 ILE A N 1
ATOM 651 C CA . ILE A 1 89 ? -1.026 16.234 1.150 1.00 75.19 89 ILE A CA 1
ATOM 652 C C . ILE A 1 89 ? -0.976 14.698 1.148 1.00 75.19 89 ILE A C 1
ATOM 654 O O . ILE A 1 89 ? -1.989 14.037 1.380 1.00 75.19 89 ILE A O 1
ATOM 658 N N . SER A 1 90 ? 0.198 14.098 0.926 1.00 83.38 90 SER A N 1
ATOM 659 C CA . SER A 1 90 ? 0.330 12.649 0.824 1.00 83.38 90 SER A CA 1
ATOM 660 C C . SER A 1 90 ? 1.563 12.088 1.521 1.00 83.38 90 SER A C 1
ATOM 662 O O . SER A 1 90 ? 2.578 12.756 1.718 1.00 83.38 90 SER A O 1
ATOM 664 N N . VAL A 1 91 ? 1.471 10.809 1.852 1.00 87.56 91 VAL A N 1
ATOM 665 C CA . VAL A 1 91 ? 2.545 9.994 2.394 1.00 87.56 91 VAL A CA 1
ATOM 666 C C . VAL A 1 91 ? 3.034 9.043 1.309 1.00 87.56 91 VAL A C 1
ATOM 668 O O . VAL A 1 91 ? 2.273 8.194 0.847 1.00 87.56 91 VAL A O 1
ATOM 671 N N . ALA A 1 92 ? 4.308 9.144 0.935 1.00 88.69 92 ALA A N 1
ATOM 672 C CA . ALA A 1 92 ? 4.919 8.222 -0.016 1.00 88.69 92 ALA A CA 1
ATOM 673 C C . ALA A 1 92 ? 5.233 6.858 0.611 1.00 88.69 92 ALA A C 1
ATOM 675 O O . ALA A 1 92 ? 5.789 6.767 1.705 1.00 88.69 92 ALA A O 1
ATOM 676 N N . VAL A 1 93 ? 4.905 5.782 -0.100 1.00 90.00 93 VAL A N 1
ATOM 677 C CA . VAL A 1 93 ? 5.193 4.399 0.302 1.00 90.00 93 VAL A CA 1
ATOM 678 C C . VAL A 1 93 ? 5.623 3.575 -0.907 1.00 90.00 93 VAL A C 1
ATOM 680 O O . VAL A 1 93 ? 5.123 3.767 -2.011 1.00 90.00 93 VAL A O 1
ATOM 683 N N . TYR A 1 94 ? 6.537 2.630 -0.697 1.00 88.06 94 TYR A N 1
ATOM 684 C CA . TYR A 1 94 ? 6.968 1.690 -1.733 1.00 88.06 94 TYR A CA 1
ATOM 685 C C . TYR A 1 94 ? 6.348 0.304 -1.508 1.00 88.06 94 TYR A C 1
ATOM 687 O O . TYR A 1 94 ? 6.016 -0.043 -0.368 1.00 88.06 94 TYR A O 1
ATOM 695 N N . PRO A 1 95 ? 6.246 -0.531 -2.556 1.00 88.25 95 PRO A N 1
ATOM 696 C CA . PRO A 1 95 ? 5.953 -1.945 -2.397 1.00 88.25 95 PRO A CA 1
ATOM 697 C C . PRO A 1 95 ? 6.903 -2.612 -1.396 1.00 88.25 95 PRO A C 1
ATOM 699 O O . PRO A 1 95 ? 8.115 -2.425 -1.454 1.00 88.25 95 PRO A O 1
ATOM 702 N N . GLY A 1 96 ? 6.346 -3.410 -0.491 1.00 86.12 96 GLY A N 1
ATOM 703 C CA . GLY A 1 96 ? 7.059 -4.065 0.606 1.00 86.12 96 GLY A CA 1
ATOM 704 C C . GLY A 1 96 ? 7.106 -3.255 1.904 1.00 86.12 96 GLY A C 1
ATOM 705 O O . GLY A 1 96 ? 7.363 -3.838 2.956 1.00 86.12 96 GLY A O 1
ATOM 706 N N . ASN A 1 97 ? 6.806 -1.952 1.874 1.00 89.88 97 ASN A N 1
ATOM 707 C CA . ASN A 1 97 ? 6.781 -1.137 3.087 1.00 89.88 97 ASN A CA 1
ATOM 708 C C . ASN A 1 97 ? 5.541 -1.417 3.948 1.00 89.88 97 ASN A C 1
ATOM 710 O O . ASN A 1 97 ? 4.539 -1.986 3.504 1.00 89.88 97 ASN A O 1
ATOM 714 N N . ILE A 1 98 ? 5.614 -0.978 5.203 1.00 91.62 98 ILE A N 1
ATOM 715 C CA . ILE A 1 98 ? 4.505 -1.023 6.153 1.00 91.62 98 ILE A CA 1
ATOM 716 C C . ILE A 1 98 ? 3.912 0.381 6.283 1.00 91.62 98 ILE A C 1
ATOM 718 O O . ILE A 1 98 ? 4.635 1.372 6.390 1.00 91.62 98 ILE A O 1
ATOM 722 N N . VAL A 1 99 ? 2.587 0.459 6.304 1.00 93.69 99 VAL A N 1
ATOM 723 C CA . VAL A 1 99 ? 1.829 1.670 6.607 1.00 93.69 99 VAL A CA 1
ATOM 724 C C . VAL A 1 99 ? 1.272 1.558 8.017 1.00 93.69 99 VAL A C 1
ATOM 726 O O . VAL A 1 99 ? 0.642 0.567 8.384 1.00 93.69 99 VAL A O 1
ATOM 729 N N . LYS A 1 100 ? 1.519 2.591 8.815 1.00 94.62 100 LYS A N 1
ATOM 730 C CA . LYS A 1 100 ? 0.995 2.767 10.161 1.00 94.62 100 LYS A CA 1
ATOM 731 C C . LYS A 1 100 ? -0.272 3.615 10.099 1.00 94.62 100 LYS A C 1
ATOM 733 O O . LYS A 1 100 ? -0.205 4.800 9.772 1.00 94.62 100 LYS A O 1
ATOM 738 N N . PHE A 1 101 ? -1.393 3.032 10.494 1.00 95.62 101 PHE A N 1
ATOM 739 C CA . PHE A 1 101 ? -2.649 3.732 10.737 1.00 95.62 101 PHE A CA 1
ATOM 740 C C . PHE A 1 101 ? -2.827 3.931 12.240 1.00 95.62 101 PHE A C 1
ATOM 742 O O . PHE A 1 101 ? -2.557 3.029 13.031 1.00 95.62 101 PHE A O 1
ATOM 749 N N . VAL A 1 102 ? -3.262 5.119 12.649 1.00 95.06 102 VAL A N 1
ATOM 750 C CA . VAL A 1 102 ? -3.651 5.397 14.036 1.00 95.06 102 VAL A CA 1
ATOM 751 C C . VAL A 1 102 ? -5.152 5.618 14.066 1.00 95.06 102 VAL A C 1
ATOM 753 O O . VAL A 1 102 ? -5.657 6.461 13.323 1.00 95.06 102 VAL A O 1
ATOM 756 N N . ILE A 1 103 ? -5.847 4.868 14.916 1.00 95.00 103 ILE A N 1
ATOM 757 C CA . ILE A 1 103 ? -7.299 4.946 15.087 1.00 95.00 103 ILE A CA 1
ATOM 758 C C . ILE A 1 103 ? -7.657 5.556 16.438 1.00 95.00 103 ILE A C 1
ATOM 760 O O . ILE A 1 103 ? -6.974 5.304 17.430 1.00 95.00 103 ILE A O 1
ATOM 764 N N . SER A 1 104 ? -8.732 6.339 16.479 1.00 94.06 104 SER A N 1
ATOM 765 C CA . SER A 1 104 ? -9.376 6.782 17.717 1.00 94.06 104 SER A CA 1
ATOM 766 C C . SER A 1 104 ? -10.429 5.778 18.175 1.00 94.06 104 SER A C 1
ATOM 768 O O . SER A 1 104 ? -11.050 5.114 17.348 1.00 94.06 104 SER A O 1
ATOM 770 N N . ASN A 1 105 ? -10.670 5.718 19.486 1.00 91.94 105 ASN A N 1
ATOM 771 C CA . ASN A 1 105 ? -11.645 4.816 20.105 1.00 91.94 105 ASN A CA 1
ATOM 772 C C . ASN A 1 105 ? -11.504 3.348 19.634 1.00 91.94 105 ASN A C 1
ATOM 774 O O . ASN A 1 105 ? -12.432 2.766 19.058 1.00 91.94 105 ASN A O 1
ATOM 778 N N . PRO A 1 106 ? -10.334 2.728 19.862 1.00 91.88 106 PRO A N 1
ATOM 779 C CA . PRO A 1 106 ? -10.066 1.365 19.414 1.00 91.88 106 PRO A CA 1
ATOM 780 C C . PRO A 1 106 ? -10.986 0.327 20.060 1.00 91.88 106 PRO A C 1
ATOM 782 O O . PRO A 1 106 ? -11.236 -0.706 19.449 1.00 91.88 106 PRO A O 1
ATOM 785 N N . LYS A 1 107 ? -11.530 0.603 21.254 1.00 89.69 107 LYS A N 1
ATOM 786 C CA . LYS A 1 107 ? -12.512 -0.273 21.901 1.00 89.69 107 LYS A CA 1
ATOM 787 C C . LYS A 1 107 ? -13.790 -0.369 21.070 1.00 89.69 107 LYS A C 1
ATOM 789 O O . LYS A 1 107 ? -14.209 -1.474 20.753 1.00 89.69 107 LYS A O 1
ATOM 794 N N . ALA A 1 108 ? -14.358 0.763 20.646 1.00 89.38 108 ALA A N 1
ATOM 795 C CA . ALA A 1 108 ? -15.540 0.756 19.782 1.00 89.38 108 ALA A CA 1
ATOM 796 C C . ALA A 1 108 ? -15.262 0.112 18.417 1.00 89.38 108 ALA A C 1
ATOM 798 O O . ALA A 1 108 ? -16.106 -0.622 17.908 1.00 89.38 108 ALA A O 1
ATOM 799 N N . PHE A 1 109 ? -14.074 0.337 17.846 1.00 92.56 109 PHE A N 1
ATOM 800 C CA . PHE A 1 109 ? -13.680 -0.326 16.603 1.00 92.56 109 PHE A CA 1
ATOM 801 C C . PHE A 1 109 ? -13.553 -1.846 16.761 1.00 92.56 109 PHE A C 1
ATOM 803 O O . PHE A 1 109 ? -14.007 -2.596 15.904 1.00 92.56 109 PHE A O 1
ATOM 810 N N . LEU A 1 110 ? -12.982 -2.324 17.868 1.00 91.25 110 LEU A N 1
ATOM 811 C CA . LEU A 1 110 ? -12.896 -3.754 18.157 1.00 91.25 110 LEU A CA 1
ATOM 812 C C . LEU A 1 110 ? -14.284 -4.367 18.393 1.00 91.25 110 LEU A C 1
ATOM 814 O O . LEU A 1 110 ? -14.572 -5.449 17.888 1.00 91.25 110 LEU A O 1
ATOM 818 N N . SER A 1 111 ? -15.173 -3.657 19.090 1.00 89.75 111 SER A N 1
ATOM 819 C CA . SER A 1 111 ? -16.565 -4.079 19.293 1.00 89.75 111 SER A CA 1
ATOM 820 C C . SER A 1 111 ? -17.380 -4.134 18.001 1.00 89.75 111 SER A C 1
ATOM 822 O O . SER A 1 111 ? -18.313 -4.929 17.916 1.00 89.75 111 SER A O 1
ATOM 824 N N . SER A 1 112 ? -17.030 -3.344 16.980 1.00 90.81 112 SER A N 1
ATOM 825 C CA . SER A 1 112 ? -17.711 -3.384 15.683 1.00 90.81 112 SER A CA 1
ATOM 826 C C . SER A 1 112 ? -17.286 -4.563 14.804 1.00 90.81 112 SER A C 1
ATOM 828 O O . SER A 1 112 ? -17.799 -4.697 13.695 1.00 90.81 112 SER A O 1
ATOM 830 N N . ARG A 1 113 ? -16.345 -5.406 15.250 1.00 90.94 113 ARG A N 1
ATOM 831 C CA . ARG A 1 113 ? -15.851 -6.537 14.463 1.00 90.94 113 ARG A CA 1
ATOM 832 C C . ARG A 1 113 ? -16.986 -7.540 14.155 1.00 90.94 113 ARG A C 1
ATOM 834 O O . ARG A 1 113 ? -17.654 -8.016 15.086 1.00 90.94 113 ARG A O 1
ATOM 841 N N . PRO A 1 114 ? -17.209 -7.919 12.877 1.00 89.50 114 PRO A N 1
ATOM 842 C CA . PRO A 1 114 ? -18.304 -8.818 12.507 1.00 89.50 114 PRO A CA 1
ATOM 843 C C . PRO A 1 114 ? -18.166 -10.206 13.132 1.00 89.50 114 PRO A C 1
ATOM 845 O O . PRO A 1 114 ? -19.085 -10.675 13.806 1.00 89.50 114 PRO A O 1
ATOM 848 N N . THR A 1 115 ? -17.003 -10.833 12.954 1.00 90.06 115 THR A N 1
ATOM 849 C CA . THR A 1 115 ? -16.703 -12.200 13.402 1.00 90.06 115 THR A CA 1
ATOM 850 C C . THR A 1 115 ? -15.291 -12.284 13.977 1.00 90.06 115 THR A C 1
ATOM 852 O O . THR A 1 115 ? -14.485 -11.381 13.770 1.00 90.06 115 THR A O 1
ATOM 855 N N . ASP A 1 116 ? -14.962 -13.370 14.674 1.00 87.06 116 ASP A N 1
ATOM 856 C CA . ASP A 1 116 ? -13.615 -13.563 15.236 1.00 87.06 116 ASP A CA 1
ATOM 857 C C . ASP A 1 116 ? -12.525 -13.727 14.181 1.00 87.06 116 ASP A C 1
ATOM 859 O O . ASP A 1 116 ? -11.385 -13.334 14.407 1.00 87.06 116 ASP A O 1
ATOM 863 N N . ASN A 1 117 ? -12.898 -14.214 12.999 1.00 87.50 117 ASN A N 1
ATOM 864 C CA . ASN A 1 117 ? -11.972 -14.409 11.890 1.00 87.50 117 ASN A CA 1
ATOM 865 C C . ASN A 1 117 ? -11.793 -13.152 11.029 1.00 87.50 117 ASN A C 1
ATOM 867 O O . ASN A 1 117 ? -10.915 -13.131 10.168 1.00 87.50 117 ASN A O 1
ATOM 871 N N . SER A 1 118 ? -12.613 -12.115 11.235 1.00 90.50 118 SER A N 1
ATOM 872 C CA . SER A 1 118 ? -12.544 -10.885 10.449 1.00 90.50 118 SER A CA 1
ATOM 873 C C . SER A 1 118 ? -11.222 -10.168 10.707 1.00 90.50 118 SER A C 1
ATOM 875 O O . SER A 1 118 ? -10.921 -9.787 11.840 1.00 90.50 118 SER A O 1
ATOM 877 N N . LYS A 1 119 ? -10.450 -9.940 9.643 1.00 93.06 119 LYS A N 1
ATOM 878 C CA . LYS A 1 119 ? -9.198 -9.180 9.710 1.00 93.06 119 LYS A CA 1
ATOM 879 C C . LYS A 1 119 ? -9.433 -7.708 9.408 1.00 93.06 119 LYS A C 1
ATOM 881 O O . LYS A 1 119 ? -10.431 -7.336 8.790 1.00 93.06 119 LYS A O 1
ATOM 886 N N . VAL A 1 120 ? -8.501 -6.860 9.835 1.00 94.88 120 VAL A N 1
ATOM 887 C CA . VAL A 1 120 ? -8.487 -5.465 9.384 1.00 94.88 120 VAL A CA 1
ATOM 888 C C . VAL A 1 120 ? -7.891 -5.434 7.981 1.00 94.88 120 VAL A C 1
ATOM 890 O O . VAL A 1 120 ? -6.818 -5.990 7.759 1.00 94.88 120 VAL A O 1
ATOM 893 N N . VAL A 1 121 ? -8.565 -4.790 7.038 1.00 95.69 121 VAL A N 1
ATOM 894 C CA . VAL A 1 121 ? -8.179 -4.716 5.625 1.00 95.69 121 VAL A CA 1
ATOM 895 C C . VAL A 1 121 ? -7.928 -3.263 5.240 1.00 95.69 121 VAL A C 1
ATOM 897 O O . VAL A 1 121 ? -8.520 -2.338 5.806 1.00 95.69 121 VAL A O 1
ATOM 900 N N . LEU A 1 122 ? -7.020 -3.057 4.289 1.00 95.94 122 LEU A N 1
ATOM 901 C CA . LEU A 1 122 ? -6.820 -1.763 3.649 1.00 95.94 122 LEU A CA 1
ATOM 902 C C . LEU A 1 122 ? -8.004 -1.448 2.726 1.00 95.94 122 LEU A C 1
ATOM 904 O O . LEU A 1 122 ? -8.340 -2.246 1.857 1.00 95.94 122 LEU A O 1
ATOM 908 N N . TYR A 1 123 ? -8.579 -0.262 2.865 1.00 95.69 123 TYR A N 1
ATOM 909 C CA . TYR A 1 123 ? -9.535 0.286 1.909 1.00 95.69 123 TYR A CA 1
ATOM 910 C C . TYR A 1 123 ? -8.859 1.386 1.107 1.00 95.69 123 TYR A C 1
ATOM 912 O O . TYR A 1 123 ? -8.093 2.181 1.654 1.00 95.69 123 TYR A O 1
ATOM 920 N N . VAL A 1 124 ? -9.119 1.421 -0.194 1.00 93.62 124 VAL A N 1
ATOM 921 C CA . VAL A 1 124 ? -8.614 2.459 -1.088 1.00 93.62 124 VAL A CA 1
ATOM 922 C C . VAL A 1 124 ? -9.747 2.977 -1.951 1.00 93.62 124 VAL A C 1
ATOM 924 O O . VAL A 1 124 ? -10.387 2.207 -2.660 1.00 93.62 124 VAL A O 1
ATOM 927 N N . ASN A 1 125 ? -9.971 4.290 -1.908 1.00 90.75 125 ASN A N 1
ATOM 928 C CA . ASN A 1 125 ? -11.064 4.963 -2.607 1.00 90.75 125 ASN A CA 1
ATOM 929 C C . ASN A 1 125 ? -12.427 4.294 -2.303 1.00 90.75 125 ASN A C 1
ATOM 931 O O . ASN A 1 125 ? -13.254 4.140 -3.196 1.00 90.75 125 ASN A O 1
ATOM 935 N N . GLY A 1 126 ? -12.632 3.840 -1.057 1.00 88.94 126 GLY A N 1
ATOM 936 C CA . GLY A 1 126 ? -13.831 3.114 -0.624 1.00 88.94 126 GLY A CA 1
ATOM 937 C C . GLY A 1 126 ? -13.895 1.633 -1.020 1.00 88.94 126 GLY A C 1
ATOM 938 O O . GLY A 1 126 ? -14.846 0.951 -0.647 1.00 88.94 126 GLY A O 1
ATOM 939 N N . VAL A 1 127 ? -12.903 1.107 -1.746 1.00 92.56 127 VAL A N 1
ATOM 940 C CA . VAL A 1 127 ? -12.856 -0.294 -2.193 1.00 92.56 127 VAL A CA 1
ATOM 941 C C . VAL A 1 127 ? -11.957 -1.121 -1.278 1.00 92.56 127 VAL A C 1
ATOM 943 O O . VAL A 1 127 ? -10.834 -0.727 -0.969 1.00 92.56 127 VAL A O 1
ATOM 946 N N . GLU A 1 128 ? -12.431 -2.297 -0.872 1.00 94.00 128 GLU A N 1
ATOM 947 C CA . GLU A 1 128 ? -11.668 -3.244 -0.057 1.00 94.00 128 GLU A CA 1
ATOM 948 C C . GLU A 1 128 ? -10.511 -3.877 -0.856 1.00 94.00 128 GLU A C 1
ATOM 950 O O . GLU A 1 128 ? -10.720 -4.538 -1.878 1.00 94.00 128 GLU A O 1
A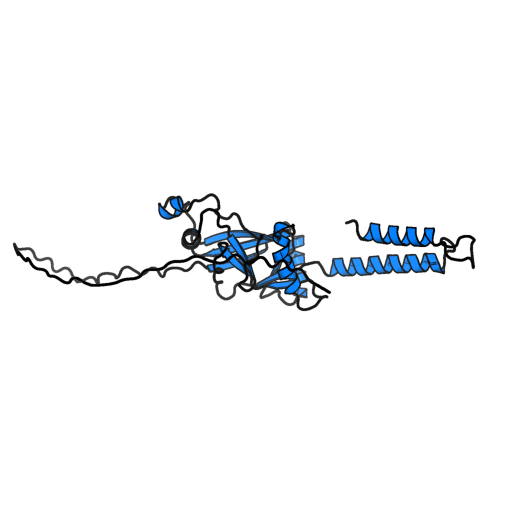TOM 955 N N . MET A 1 129 ? -9.274 -3.715 -0.380 1.00 94.69 129 MET A N 1
ATOM 956 C CA . MET A 1 129 ? -8.079 -4.293 -0.998 1.00 94.69 129 MET A CA 1
ATOM 957 C C . MET A 1 129 ? -7.831 -5.709 -0.478 1.00 94.69 129 MET A C 1
ATOM 959 O O . MET A 1 129 ? -7.036 -5.933 0.440 1.00 94.69 129 MET A O 1
ATOM 963 N N . LYS A 1 130 ? -8.509 -6.680 -1.099 1.00 89.25 130 LYS A N 1
ATOM 964 C CA . LYS A 1 130 ? -8.405 -8.101 -0.739 1.00 89.25 130 LYS A CA 1
ATOM 965 C C . LYS A 1 130 ? -6.950 -8.570 -0.653 1.00 89.25 130 LYS A C 1
ATOM 967 O O . LYS A 1 130 ? -6.132 -8.308 -1.536 1.00 89.25 130 LYS A O 1
ATOM 972 N N . GLY A 1 131 ? -6.641 -9.274 0.434 1.00 88.19 131 GLY A N 1
ATOM 973 C CA . GLY A 1 131 ? -5.313 -9.822 0.716 1.00 88.19 131 GLY A CA 1
ATOM 974 C C . GLY A 1 131 ? -4.328 -8.850 1.376 1.00 88.19 131 GLY A C 1
ATOM 975 O O . GLY A 1 131 ? -3.319 -9.309 1.913 1.00 88.19 131 GLY A O 1
ATOM 976 N N . ILE A 1 132 ? -4.598 -7.538 1.400 1.00 93.44 132 ILE A N 1
ATOM 977 C CA . ILE A 1 132 ? -3.796 -6.562 2.156 1.00 93.44 132 ILE A CA 1
ATOM 978 C C . ILE A 1 132 ? -4.425 -6.382 3.541 1.00 93.44 132 ILE A C 1
ATOM 980 O O . ILE A 1 132 ? -5.218 -5.469 3.781 1.00 93.44 132 ILE A O 1
ATOM 984 N N . THR A 1 133 ? -4.076 -7.289 4.453 1.00 93.62 133 THR A N 1
ATOM 985 C CA . THR A 1 133 ? -4.692 -7.389 5.783 1.00 93.62 133 THR A CA 1
ATOM 986 C C . THR A 1 133 ? -3.706 -7.135 6.926 1.00 93.62 133 THR A C 1
ATOM 988 O O . THR A 1 133 ? -2.490 -7.245 6.763 1.00 93.62 133 THR A O 1
ATOM 991 N N . SER A 1 134 ? -4.240 -6.844 8.110 1.00 92.75 134 SER A N 1
ATOM 992 C CA . SER A 1 134 ? -3.538 -6.780 9.390 1.00 92.75 134 SER A CA 1
ATOM 993 C C . SER A 1 134 ? -4.166 -7.761 10.373 1.00 92.75 134 SER A C 1
ATOM 995 O O . SER A 1 134 ? -5.390 -7.822 10.499 1.00 92.75 134 SER A O 1
ATOM 997 N N . ASP A 1 135 ? -3.326 -8.470 11.123 1.00 89.38 135 ASP A N 1
ATOM 998 C CA . ASP A 1 135 ? -3.744 -9.351 12.220 1.00 89.38 135 ASP A CA 1
ATOM 999 C C . ASP A 1 135 ? -3.964 -8.571 13.535 1.00 89.38 135 ASP A C 1
ATOM 1001 O O . ASP A 1 135 ? -3.800 -9.102 14.633 1.00 89.38 135 ASP A O 1
ATOM 1005 N N . TRP A 1 136 ? -4.303 -7.280 13.446 1.00 91.62 136 TRP A N 1
ATOM 1006 C CA . TRP A 1 136 ? -4.526 -6.435 14.616 1.00 91.62 136 TRP A CA 1
ATOM 1007 C C . TRP A 1 136 ? -5.642 -7.006 15.497 1.00 91.62 136 TRP A C 1
ATOM 1009 O O . TRP A 1 136 ? -6.792 -7.102 15.072 1.00 91.62 136 TRP A O 1
ATOM 1019 N N . MET A 1 137 ? -5.286 -7.369 16.733 1.00 87.38 137 MET A N 1
ATOM 1020 C CA . MET A 1 137 ? -6.196 -7.936 17.736 1.00 87.38 137 MET A CA 1
ATOM 1021 C C . MET A 1 137 ? -6.931 -9.212 17.278 1.00 87.38 137 MET A C 1
ATOM 1023 O O . MET A 1 137 ? -8.020 -9.508 17.770 1.00 87.38 137 MET A O 1
ATOM 1027 N N . SER A 1 138 ? -6.338 -9.997 16.368 1.00 85.56 138 SER A N 1
ATOM 1028 C CA . SER A 1 138 ? -6.925 -11.260 15.889 1.00 85.56 138 SER A CA 1
ATOM 1029 C C . SER A 1 138 ? -7.040 -12.337 16.976 1.00 85.56 138 SER A C 1
ATOM 1031 O O . SER A 1 138 ? -7.886 -13.217 16.877 1.00 85.56 138 SER A O 1
ATOM 1033 N N . SER A 1 139 ? -6.227 -12.258 18.034 1.00 85.12 139 SER A N 1
ATOM 1034 C CA . SER A 1 139 ? -6.249 -13.195 19.165 1.00 85.12 139 SER A CA 1
ATOM 1035 C C . SER A 1 139 ? -7.355 -12.924 20.187 1.00 85.12 139 SER A C 1
ATOM 1037 O O . SER A 1 139 ? -7.636 -13.784 21.018 1.00 85.12 139 SER A O 1
ATOM 1039 N N . ILE A 1 140 ? -7.973 -11.741 20.156 1.00 85.50 140 ILE A N 1
ATOM 1040 C CA . ILE A 1 140 ? -9.086 -11.403 21.045 1.00 85.50 140 ILE A CA 1
ATOM 1041 C C . ILE A 1 140 ? -10.360 -11.932 20.406 1.00 85.50 140 ILE A C 1
ATOM 1043 O O . ILE A 1 140 ? -10.618 -11.620 19.249 1.00 85.50 140 ILE A O 1
ATOM 1047 N N . THR A 1 141 ? -11.178 -12.673 21.145 1.00 87.25 141 THR A N 1
ATOM 1048 C CA . THR A 1 141 ? -12.485 -13.178 20.685 1.00 87.25 141 THR A CA 1
ATOM 1049 C C . THR A 1 141 ? -13.609 -12.178 20.955 1.00 87.25 141 THR A C 1
ATOM 1051 O O . THR A 1 141 ? -13.529 -11.340 21.851 1.00 87.25 141 THR A O 1
ATOM 1054 N N . LYS A 1 142 ? -14.711 -12.270 20.213 1.00 85.88 142 LYS A N 1
ATOM 1055 C CA . LYS A 1 142 ? -15.876 -11.391 20.357 1.00 85.88 142 LYS A CA 1
ATOM 1056 C C . LYS A 1 142 ? -16.583 -11.624 21.685 1.00 85.88 142 LYS A C 1
ATOM 1058 O O . LYS A 1 142 ? -17.141 -10.684 22.249 1.00 85.88 142 LYS A O 1
ATOM 1063 N N . LEU A 1 143 ? -16.505 -12.846 22.214 1.00 85.94 143 LEU A N 1
ATOM 1064 C CA . LEU A 1 143 ? -16.984 -13.157 23.555 1.00 85.94 143 LEU A CA 1
ATOM 1065 C C . LEU A 1 143 ? -16.220 -12.344 24.608 1.00 85.94 143 LEU A C 1
ATOM 1067 O O . LEU A 1 143 ? -16.864 -11.670 25.401 1.00 85.94 143 LEU A O 1
ATOM 1071 N N . GLN A 1 144 ? -14.882 -12.309 24.543 1.00 85.88 144 GLN A N 1
ATOM 1072 C CA . GLN A 1 144 ? -14.050 -11.483 25.437 1.00 85.88 144 GLN A CA 1
ATOM 1073 C C . GLN A 1 144 ? -14.342 -9.985 25.286 1.00 85.88 144 GLN A C 1
ATOM 1075 O O . GLN A 1 144 ? -14.359 -9.242 26.264 1.00 85.88 144 GLN A O 1
ATOM 1080 N N . VAL A 1 145 ? -14.624 -9.526 24.060 1.00 86.38 145 VAL A N 1
ATOM 1081 C CA . VAL A 1 145 ? -15.043 -8.135 23.815 1.00 86.38 145 VAL A CA 1
ATOM 1082 C C . VAL A 1 145 ? -16.369 -7.809 24.491 1.00 86.38 145 VAL A C 1
ATOM 1084 O O . VAL A 1 145 ? -16.533 -6.720 25.037 1.00 86.38 145 VAL A O 1
ATOM 1087 N N . THR A 1 146 ? -17.303 -8.756 24.474 1.00 83.75 146 THR A N 1
ATOM 1088 C CA . THR A 1 146 ? -18.650 -8.574 25.022 1.00 83.75 146 THR A CA 1
ATOM 1089 C C . THR A 1 146 ? -18.680 -8.743 26.542 1.00 83.75 146 THR A C 1
ATOM 1091 O O . THR A 1 146 ? -19.422 -8.029 27.209 1.00 83.75 146 THR A O 1
ATOM 1094 N N . SER A 1 147 ? -17.855 -9.635 27.103 1.00 83.06 147 SER A N 1
ATOM 1095 C CA . SER A 1 147 ? -17.731 -9.839 28.554 1.00 83.06 147 SER A CA 1
ATOM 1096 C C . SER A 1 147 ? -16.961 -8.720 29.259 1.00 83.06 147 SER A C 1
ATOM 1098 O O . SER A 1 147 ? -17.014 -8.615 30.479 1.00 83.06 147 SER A O 1
ATOM 1100 N N . GLY A 1 148 ? -16.273 -7.858 28.502 1.00 78.88 148 GLY A N 1
ATOM 1101 C CA . GLY A 1 148 ? -15.438 -6.792 29.052 1.00 78.88 148 GLY A CA 1
ATOM 1102 C C . GLY A 1 148 ? -14.015 -7.235 29.395 1.00 78.88 148 GLY A C 1
ATOM 1103 O O . GLY A 1 148 ? -13.221 -6.392 29.809 1.00 78.88 148 GLY A O 1
ATOM 1104 N N . ASP A 1 149 ? -13.658 -8.495 29.128 1.00 78.69 149 ASP A N 1
ATOM 1105 C CA . ASP A 1 149 ? -12.320 -9.076 29.325 1.00 78.69 149 ASP A CA 1
ATOM 1106 C C . ASP A 1 149 ? -11.351 -8.720 28.185 1.00 78.69 149 ASP A C 1
ATOM 1108 O O . ASP A 1 149 ? -10.556 -9.534 27.709 1.00 78.69 149 ASP A O 1
ATOM 1112 N N . THR A 1 150 ? -11.425 -7.484 27.696 1.00 78.19 150 THR A N 1
ATOM 1113 C CA . THR A 1 150 ? -10.471 -6.966 26.713 1.00 78.19 150 THR A CA 1
ATOM 1114 C C . THR A 1 150 ? -9.270 -6.354 27.415 1.00 78.19 150 THR A C 1
ATOM 1116 O O . THR A 1 150 ? -9.457 -5.683 28.434 1.00 78.19 150 THR A O 1
ATOM 1119 N N . PRO A 1 151 ? -8.058 -6.463 26.842 1.00 75.06 151 PRO A N 1
ATOM 1120 C CA . PRO A 1 151 ? -6.914 -5.687 27.299 1.00 75.06 151 PRO A CA 1
ATOM 1121 C C . PRO A 1 151 ? -7.275 -4.203 27.394 1.00 75.06 151 PRO A C 1
ATOM 1123 O O . PRO A 1 151 ? -8.054 -3.697 26.582 1.00 75.06 151 PRO A O 1
ATOM 1126 N N . ALA A 1 152 ? -6.694 -3.495 28.363 1.00 76.38 152 ALA A N 1
ATOM 1127 C CA . ALA A 1 152 ? -6.871 -2.055 28.483 1.00 76.38 152 ALA A CA 1
ATOM 1128 C C . ALA A 1 152 ? -6.328 -1.360 27.221 1.00 76.38 152 ALA A C 1
ATOM 1130 O O . ALA A 1 152 ? -5.120 -1.208 27.042 1.00 76.38 152 ALA A O 1
ATOM 1131 N N . LEU A 1 153 ? -7.232 -0.971 26.322 1.00 81.75 153 LEU A N 1
ATOM 1132 C CA . LEU A 1 153 ? -6.909 -0.196 25.131 1.00 81.75 153 LEU A CA 1
ATOM 1133 C C . LEU A 1 153 ? -6.901 1.288 25.497 1.00 81.75 153 LEU A C 1
ATOM 1135 O O . LEU A 1 153 ? -7.857 1.789 26.086 1.00 81.75 153 LEU A O 1
ATOM 1139 N N . SER A 1 154 ? -5.832 1.990 25.130 1.00 85.50 154 SER A N 1
ATOM 1140 C CA . SER A 1 154 ? -5.754 3.449 25.250 1.00 85.50 154 SER A CA 1
ATOM 1141 C C . SER A 1 154 ? -6.760 4.149 24.320 1.00 85.50 154 SER A C 1
ATOM 1143 O O . SER A 1 154 ? -7.367 3.524 23.452 1.00 85.50 154 SER A O 1
ATOM 1145 N N . ASP A 1 155 ? -6.885 5.475 24.431 1.00 86.56 155 ASP A N 1
ATOM 1146 C CA . ASP A 1 155 ? -7.796 6.281 23.593 1.00 86.56 155 ASP A CA 1
ATOM 1147 C C . ASP A 1 155 ? -7.488 6.215 22.085 1.00 86.56 155 ASP A C 1
ATOM 1149 O O . ASP A 1 155 ? -8.338 6.520 21.239 1.00 86.56 155 ASP A O 1
ATOM 1153 N N . SER A 1 156 ? -6.271 5.790 21.739 1.00 90.94 156 SER A N 1
ATOM 1154 C CA . SER A 1 156 ? -5.854 5.510 20.372 1.00 90.94 156 SER A CA 1
ATOM 1155 C C . SER A 1 156 ? -5.094 4.191 20.278 1.00 90.94 156 SER A C 1
ATOM 1157 O O . SER A 1 156 ? -4.426 3.777 21.225 1.00 90.94 156 SER A O 1
ATOM 1159 N N . ALA A 1 157 ? -5.179 3.541 19.119 1.00 92.69 157 ALA A N 1
ATOM 1160 C CA . ALA A 1 157 ? -4.392 2.352 18.817 1.00 92.69 157 ALA A CA 1
ATOM 1161 C C . ALA A 1 157 ? -3.699 2.472 17.465 1.00 92.69 157 ALA A C 1
ATOM 1163 O O . ALA A 1 157 ? -4.098 3.245 16.591 1.00 92.69 157 ALA A O 1
ATOM 1164 N N . VAL A 1 158 ? -2.650 1.673 17.306 1.00 93.56 158 VAL A N 1
ATOM 1165 C CA . VAL A 1 158 ? -1.868 1.592 16.081 1.00 93.56 158 VAL A CA 1
ATOM 1166 C C . VAL A 1 158 ? -2.190 0.293 15.354 1.00 93.56 158 VAL A C 1
ATOM 1168 O O . VAL A 1 158 ? -2.122 -0.781 15.946 1.00 93.56 158 VAL A O 1
ATOM 1171 N N . VAL A 1 159 ? -2.478 0.403 14.061 1.00 94.94 159 VAL A N 1
ATOM 1172 C CA . VAL A 1 159 ? -2.694 -0.713 13.140 1.00 94.94 159 VAL A CA 1
ATOM 1173 C C . VAL A 1 159 ? -1.611 -0.666 12.066 1.00 94.94 159 VAL A C 1
ATOM 1175 O O . VAL A 1 159 ? -1.394 0.369 11.434 1.00 94.94 159 VAL A O 1
ATOM 1178 N N . PHE A 1 160 ? -0.922 -1.784 11.854 1.00 94.88 160 PHE A N 1
ATOM 1179 C CA . PHE A 1 160 ? 0.122 -1.903 10.837 1.00 94.88 160 PHE A CA 1
ATOM 1180 C C . PHE A 1 160 ? -0.381 -2.727 9.657 1.00 94.88 160 PHE A C 1
ATOM 1182 O O . PHE A 1 160 ? -0.821 -3.861 9.837 1.00 94.88 160 PHE A O 1
ATOM 1189 N N . ILE A 1 161 ? -0.280 -2.172 8.453 1.00 94.62 161 ILE A N 1
ATOM 1190 C CA . ILE A 1 161 ? -0.656 -2.823 7.196 1.00 94.62 161 ILE A CA 1
ATOM 1191 C C . ILE A 1 161 ? 0.597 -2.970 6.337 1.00 94.62 161 ILE A C 1
ATOM 1193 O O . ILE A 1 161 ? 1.276 -1.985 6.054 1.00 94.62 161 ILE A O 1
ATOM 1197 N N . SER A 1 162 ? 0.918 -4.190 5.912 1.00 92.19 162 SER A N 1
ATOM 1198 C CA . SER A 1 162 ? 2.078 -4.452 5.053 1.00 92.19 162 SER A CA 1
ATOM 1199 C C . SER A 1 162 ? 1.662 -4.494 3.584 1.00 92.19 162 SER A C 1
ATOM 1201 O O . SER A 1 162 ? 0.833 -5.311 3.191 1.00 92.19 162 SER A O 1
ATOM 1203 N N . LEU A 1 163 ? 2.277 -3.651 2.752 1.00 91.31 163 LEU A N 1
ATOM 1204 C CA . LEU A 1 163 ? 2.041 -3.609 1.308 1.00 91.31 163 LEU A CA 1
ATOM 1205 C C . LEU A 1 163 ? 2.887 -4.671 0.595 1.00 91.31 163 LEU A C 1
ATOM 1207 O O . LEU A 1 163 ? 3.778 -4.355 -0.191 1.00 91.31 163 LEU A O 1
ATOM 1211 N N . ARG A 1 164 ? 2.665 -5.954 0.892 1.00 89.69 164 ARG A N 1
ATOM 1212 C CA . ARG A 1 164 ? 3.424 -7.051 0.266 1.00 89.69 164 ARG A CA 1
ATOM 1213 C C . ARG A 1 164 ? 2.998 -7.253 -1.183 1.00 89.69 164 ARG A C 1
ATOM 1215 O O . ARG A 1 164 ? 1.809 -7.190 -1.480 1.00 89.69 164 ARG A O 1
ATOM 1222 N N . ARG A 1 165 ? 3.949 -7.565 -2.066 1.00 88.25 165 ARG A N 1
ATOM 1223 C CA . ARG A 1 165 ? 3.685 -8.065 -3.426 1.00 88.25 165 ARG A CA 1
ATOM 1224 C C . ARG A 1 165 ? 3.850 -9.578 -3.436 1.00 88.25 165 ARG A C 1
ATOM 1226 O O . ARG A 1 165 ? 4.973 -10.065 -3.379 1.00 88.25 165 ARG A O 1
ATOM 1233 N N . ASN A 1 166 ? 2.743 -10.303 -3.461 1.00 89.94 166 ASN A N 1
ATOM 1234 C CA . ASN A 1 166 ? 2.714 -11.756 -3.577 1.00 89.94 166 ASN A CA 1
ATOM 1235 C C . ASN A 1 166 ? 1.431 -12.185 -4.310 1.00 89.94 166 ASN A C 1
ATOM 1237 O O . ASN A 1 166 ? 0.672 -11.350 -4.804 1.00 89.94 166 ASN A O 1
ATOM 1241 N N . GLU A 1 167 ? 1.184 -13.489 -4.401 1.00 88.94 167 GLU A N 1
ATOM 1242 C CA . GLU A 1 167 ? 0.009 -14.006 -5.107 1.00 88.94 167 GLU A CA 1
ATOM 1243 C C . GLU A 1 167 ? -1.312 -13.614 -4.438 1.00 88.94 167 GLU A C 1
ATOM 1245 O O . GLU A 1 167 ? -2.282 -13.330 -5.135 1.00 88.94 167 GLU A O 1
ATOM 1250 N N . THR A 1 168 ? -1.336 -13.513 -3.106 1.00 89.38 168 THR A N 1
ATOM 1251 C CA . THR A 1 168 ? -2.548 -13.183 -2.344 1.00 89.38 168 THR A CA 1
ATOM 1252 C C . THR A 1 168 ? -2.946 -11.712 -2.462 1.00 89.38 168 THR A C 1
ATOM 1254 O O . THR A 1 168 ? -4.113 -11.391 -2.281 1.00 89.38 168 THR A O 1
ATOM 1257 N N . THR A 1 169 ? -2.008 -10.812 -2.777 1.00 93.19 169 THR A N 1
ATOM 1258 C CA . THR A 1 169 ? -2.271 -9.371 -2.963 1.00 93.19 169 THR A CA 1
ATOM 1259 C C . THR A 1 169 ? -2.370 -8.955 -4.431 1.00 93.19 169 THR A C 1
ATOM 1261 O O . THR A 1 169 ? -2.482 -7.765 -4.729 1.00 93.19 169 THR A O 1
ATOM 1264 N N . ARG A 1 170 ? -2.335 -9.911 -5.370 1.00 90.94 170 ARG A N 1
ATOM 1265 C CA . ARG A 1 170 ? -2.269 -9.653 -6.819 1.00 90.94 170 ARG A CA 1
ATOM 1266 C C . ARG A 1 170 ? -3.369 -8.711 -7.314 1.00 90.94 170 ARG A C 1
ATOM 1268 O O . ARG A 1 170 ? -3.069 -7.780 -8.056 1.00 90.94 170 ARG A O 1
ATOM 1275 N N . GLU A 1 171 ? -4.612 -8.925 -6.891 1.00 90.19 171 GLU A N 1
ATOM 1276 C CA . GLU A 1 171 ? -5.750 -8.099 -7.320 1.00 90.19 171 GLU A CA 1
ATOM 1277 C C . GLU A 1 171 ? -5.695 -6.677 -6.748 1.00 90.19 171 GLU A C 1
ATOM 1279 O O . GLU A 1 171 ? -5.954 -5.718 -7.471 1.00 90.19 171 GLU A O 1
ATOM 1284 N N . ALA A 1 172 ? -5.261 -6.514 -5.495 1.00 92.06 172 ALA A N 1
ATOM 1285 C CA . ALA A 1 172 ? -5.045 -5.190 -4.914 1.00 92.06 172 ALA A CA 1
ATOM 1286 C C . ALA A 1 172 ? -3.958 -4.410 -5.676 1.00 92.06 172 ALA A C 1
ATOM 1288 O O . ALA A 1 172 ? -4.125 -3.233 -5.984 1.00 92.06 172 ALA A O 1
ATOM 1289 N N . TRP A 1 173 ? -2.867 -5.076 -6.069 1.00 91.88 173 TRP A N 1
ATOM 1290 C CA . TRP A 1 173 ? -1.829 -4.443 -6.887 1.00 91.88 173 TRP A CA 1
ATOM 1291 C C . TRP A 1 173 ? -2.311 -4.101 -8.294 1.00 91.88 173 TRP A C 1
ATOM 1293 O O . TRP A 1 173 ? -2.013 -3.012 -8.774 1.00 91.88 173 TRP A O 1
ATOM 1303 N N . ARG A 1 174 ? -3.096 -4.974 -8.939 1.00 90.00 174 ARG A N 1
ATOM 1304 C CA . ARG A 1 174 ? -3.753 -4.655 -10.220 1.00 90.00 174 ARG A CA 1
ATOM 1305 C C . ARG A 1 174 ? -4.616 -3.402 -10.105 1.00 90.00 174 ARG A C 1
ATOM 1307 O O . ARG A 1 174 ? -4.541 -2.547 -10.982 1.00 90.00 174 ARG A O 1
ATOM 1314 N N . PHE A 1 175 ? -5.361 -3.263 -9.010 1.00 90.38 175 PHE A N 1
ATOM 1315 C CA . PHE A 1 175 ? -6.132 -2.058 -8.730 1.00 90.38 175 PHE A CA 1
ATOM 1316 C C . PHE A 1 175 ? -5.230 -0.821 -8.598 1.00 90.38 175 PHE A C 1
ATOM 1318 O O . PHE A 1 175 ? -5.504 0.195 -9.231 1.00 90.38 175 PHE A O 1
ATOM 1325 N N . PHE A 1 176 ? -4.120 -0.893 -7.858 1.00 90.06 176 PHE A N 1
ATOM 1326 C CA . PHE A 1 176 ? -3.184 0.237 -7.736 1.00 90.06 176 PHE A CA 1
ATOM 1327 C C . PHE A 1 176 ? -2.573 0.648 -9.079 1.00 90.06 176 PHE A C 1
ATOM 1329 O O . PHE A 1 176 ? -2.536 1.836 -9.394 1.00 90.06 176 PHE A O 1
ATOM 1336 N N . TYR A 1 177 ? -2.177 -0.323 -9.906 1.00 87.75 177 TYR A N 1
ATOM 1337 C CA . TYR A 1 177 ? -1.662 -0.052 -11.249 1.00 87.75 177 TYR A CA 1
ATOM 1338 C C . TYR A 1 177 ? -2.716 0.591 -12.157 1.00 87.75 177 TYR A C 1
ATOM 1340 O O . TYR A 1 177 ? -2.393 1.510 -12.902 1.00 87.75 177 TYR A O 1
ATOM 1348 N N . ALA A 1 178 ? -3.977 0.163 -12.064 1.00 86.38 178 ALA A N 1
ATOM 1349 C CA . ALA A 1 178 ? -5.074 0.756 -12.827 1.00 86.38 178 ALA A CA 1
ATOM 1350 C C . ALA A 1 178 ? -5.407 2.199 -12.397 1.00 86.38 178 ALA A C 1
ATOM 1352 O O . ALA A 1 178 ? -5.923 2.965 -13.201 1.00 86.38 178 ALA A O 1
ATOM 1353 N N . ASN A 1 179 ? -5.081 2.587 -11.159 1.00 84.12 179 ASN A N 1
ATOM 1354 C CA . ASN A 1 179 ? -5.253 3.952 -10.635 1.00 84.12 179 ASN A CA 1
ATOM 1355 C C . ASN A 1 179 ? -4.040 4.863 -10.925 1.00 84.12 179 ASN A C 1
ATOM 1357 O O . ASN A 1 179 ? -3.804 5.845 -10.223 1.00 84.12 179 ASN A O 1
ATOM 1361 N N . THR A 1 180 ? -3.240 4.519 -11.932 1.00 81.81 180 THR A N 1
ATOM 1362 C CA . THR A 1 180 ? -2.136 5.348 -12.425 1.00 81.81 180 THR A CA 1
ATOM 1363 C C . THR A 1 180 ? -2.600 6.051 -13.703 1.00 81.81 180 THR A C 1
ATOM 1365 O O . THR A 1 180 ? -2.945 5.370 -14.665 1.00 81.81 180 THR A O 1
ATOM 1368 N N . ASP A 1 181 ? -2.611 7.391 -13.748 1.00 69.88 181 ASP A N 1
ATOM 1369 C CA . ASP A 1 181 ? -3.248 8.137 -14.855 1.00 69.88 181 ASP A CA 1
ATOM 1370 C C . ASP A 1 181 ? -2.575 7.895 -16.213 1.00 69.88 181 ASP A C 1
ATOM 1372 O O . ASP A 1 181 ? -3.201 7.993 -17.269 1.00 69.88 181 ASP A O 1
ATOM 1376 N N . LYS A 1 182 ? -1.264 7.635 -16.207 1.00 73.44 182 LYS A N 1
ATOM 1377 C CA . LYS A 1 182 ? -0.429 7.531 -17.410 1.00 73.44 182 LYS A CA 1
ATOM 1378 C C . LYS A 1 182 ? 0.520 6.348 -17.303 1.00 73.44 182 LYS A C 1
ATOM 1380 O O . LYS A 1 182 ? 1.134 6.148 -16.266 1.00 73.44 182 LYS A O 1
ATOM 1385 N N . PHE A 1 183 ? 0.759 5.645 -18.411 1.00 64.56 183 PHE A N 1
ATOM 1386 C CA . PHE A 1 183 ? 1.669 4.487 -18.430 1.00 64.56 183 PHE A CA 1
ATOM 1387 C C . PHE A 1 183 ? 3.104 4.811 -17.962 1.00 64.56 183 PHE A C 1
ATOM 1389 O O . PHE A 1 183 ? 3.815 3.930 -17.494 1.00 64.56 183 PHE A O 1
ATOM 1396 N N . TYR A 1 184 ? 3.539 6.067 -18.116 1.00 67.50 184 TYR A N 1
ATOM 1397 C CA . TYR A 1 184 ? 4.859 6.549 -17.699 1.00 67.50 184 TYR A CA 1
ATOM 1398 C C . TYR A 1 184 ? 4.885 7.104 -16.272 1.00 67.50 184 TYR A C 1
ATOM 1400 O O . TYR A 1 184 ? 5.957 7.438 -15.761 1.00 67.50 184 TYR A O 1
ATOM 1408 N N . GLN A 1 185 ? 3.726 7.250 -15.627 1.00 73.44 185 GLN A N 1
ATOM 1409 C CA . GLN A 1 185 ? 3.686 7.557 -14.208 1.00 73.44 185 GLN A CA 1
ATOM 1410 C C . GLN A 1 185 ? 4.033 6.296 -13.424 1.00 73.44 185 GLN A C 1
ATOM 1412 O O . GLN A 1 185 ? 3.541 5.201 -13.669 1.00 73.44 185 GLN A O 1
ATOM 1417 N N . ASN A 1 186 ? 4.910 6.472 -12.450 1.00 82.75 186 ASN A N 1
ATOM 1418 C CA . ASN A 1 186 ? 5.417 5.403 -11.607 1.00 82.75 186 ASN A CA 1
ATOM 1419 C C . ASN A 1 186 ? 4.733 5.376 -10.237 1.00 82.75 186 ASN A C 1
ATOM 1421 O O . ASN A 1 186 ? 5.232 4.714 -9.331 1.00 82.75 186 ASN A O 1
ATOM 1425 N N . PHE A 1 187 ? 3.636 6.112 -10.055 1.00 87.06 187 PHE A N 1
ATOM 1426 C CA . PHE A 1 187 ? 2.970 6.272 -8.768 1.00 87.06 187 PHE A CA 1
ATOM 1427 C C . PHE A 1 187 ? 1.447 6.283 -8.911 1.00 87.06 187 PHE A C 1
ATOM 1429 O O . PHE A 1 187 ? 0.933 6.677 -9.950 1.00 87.06 187 PHE A O 1
ATOM 1436 N N . ALA A 1 188 ? 0.748 5.913 -7.841 1.00 87.50 188 ALA A N 1
ATOM 1437 C CA . ALA A 1 188 ? -0.693 6.091 -7.694 1.00 87.50 188 ALA A CA 1
ATOM 1438 C C . ALA A 1 188 ? -0.982 6.896 -6.421 1.00 87.50 188 ALA A C 1
ATOM 1440 O O . ALA A 1 188 ? -0.441 6.580 -5.358 1.00 87.50 188 ALA A O 1
ATOM 1441 N N . ASN A 1 189 ? -1.823 7.929 -6.520 1.00 87.94 189 ASN A N 1
ATOM 1442 C CA . ASN A 1 189 ? -2.287 8.704 -5.368 1.00 87.94 189 ASN A CA 1
ATOM 1443 C C . ASN A 1 189 ? -3.650 8.167 -4.918 1.00 87.94 189 ASN A C 1
ATOM 1445 O O . ASN A 1 189 ? -4.623 8.197 -5.666 1.00 87.94 189 ASN A O 1
ATOM 1449 N N . LEU A 1 190 ? -3.697 7.628 -3.705 1.00 89.50 190 LEU A N 1
ATOM 1450 C CA . LEU A 1 190 ? -4.775 6.776 -3.231 1.00 89.50 190 LEU A CA 1
ATOM 1451 C C . LEU A 1 190 ? -5.367 7.331 -1.935 1.00 89.50 190 LEU A C 1
ATOM 1453 O O . LEU A 1 190 ? -4.659 7.604 -0.958 1.00 89.50 190 LEU A O 1
ATOM 1457 N N . ASN A 1 191 ? -6.693 7.465 -1.890 1.00 91.12 191 ASN A N 1
ATOM 1458 C CA . ASN A 1 191 ? -7.402 7.758 -0.653 1.00 91.12 191 ASN A CA 1
ATOM 1459 C C . ASN A 1 191 ? -7.510 6.480 0.188 1.00 91.12 191 ASN A C 1
ATOM 1461 O O . ASN A 1 191 ? -8.435 5.696 0.007 1.00 91.12 191 ASN A O 1
ATOM 1465 N N . ALA A 1 192 ? -6.540 6.251 1.070 1.00 92.75 192 ALA A N 1
ATOM 1466 C CA . ALA A 1 192 ? -6.483 5.034 1.868 1.00 92.75 192 ALA A CA 1
ATOM 1467 C C . ALA A 1 192 ? -7.116 5.195 3.254 1.00 92.75 192 ALA A C 1
ATOM 1469 O O . ALA A 1 192 ? -6.862 6.180 3.951 1.00 92.75 192 ALA A O 1
ATOM 1470 N N . SER A 1 193 ? -7.851 4.176 3.681 1.00 95.25 193 SER A N 1
ATOM 1471 C CA . SER A 1 193 ? -8.350 3.993 5.042 1.00 95.25 193 SER A CA 1
ATOM 1472 C C . SER A 1 193 ? -8.241 2.516 5.443 1.00 95.25 193 SER A C 1
ATOM 1474 O O . SER A 1 193 ? -7.674 1.699 4.719 1.00 95.25 193 SER A O 1
ATOM 1476 N N . ILE A 1 194 ? -8.744 2.157 6.618 1.00 96.31 194 ILE A N 1
ATOM 1477 C CA . ILE A 1 194 ? -8.805 0.774 7.098 1.00 96.31 194 ILE A CA 1
ATOM 1478 C C . ILE A 1 194 ? -10.205 0.455 7.603 1.00 96.31 194 ILE A C 1
ATOM 1480 O O . ILE A 1 194 ? -10.932 1.342 8.038 1.00 96.31 194 ILE A O 1
ATOM 1484 N N . GLY A 1 195 ? -10.578 -0.815 7.577 1.00 94.94 195 GLY A N 1
ATOM 1485 C CA . GLY A 1 195 ? -11.858 -1.295 8.086 1.00 94.94 195 GLY A CA 1
ATOM 1486 C C . GLY A 1 195 ? -11.803 -2.794 8.330 1.00 94.94 195 GLY A C 1
ATOM 1487 O O . GLY A 1 195 ? -10.818 -3.443 7.982 1.00 94.94 195 GLY A O 1
ATOM 1488 N N . TRP A 1 196 ? -12.843 -3.355 8.935 1.00 94.88 196 TRP A N 1
ATOM 1489 C CA . TRP A 1 196 ? -12.977 -4.809 8.985 1.00 94.88 196 TRP A CA 1
ATOM 1490 C C . TRP A 1 196 ? -13.303 -5.353 7.593 1.00 94.88 196 TRP A C 1
ATOM 1492 O O . TRP A 1 196 ? -13.954 -4.682 6.793 1.00 94.88 196 TRP A O 1
ATOM 1502 N N . GLU A 1 197 ? -12.836 -6.560 7.303 1.00 93.31 197 GLU A N 1
ATOM 1503 C CA . GLU A 1 197 ? -13.196 -7.300 6.092 1.00 93.31 197 GLU A CA 1
ATOM 1504 C C . GLU A 1 197 ? -14.724 -7.391 5.935 1.00 93.31 197 GLU A C 1
ATOM 1506 O O . GLU A 1 197 ? -15.428 -7.735 6.891 1.00 93.31 197 GLU A O 1
ATOM 1511 N N . GLY A 1 198 ? -15.238 -7.059 4.745 1.00 88.69 198 GLY A N 1
ATOM 1512 C CA . GLY A 1 198 ? -16.672 -7.080 4.451 1.00 88.69 198 GLY A CA 1
ATOM 1513 C C . GLY A 1 198 ? -17.499 -5.970 5.114 1.00 88.69 198 GLY A C 1
ATOM 1514 O O . GLY A 1 198 ? -18.727 -6.066 5.136 1.00 88.69 198 GLY A O 1
ATOM 1515 N N . MET A 1 199 ? -16.865 -4.930 5.665 1.00 91.31 199 MET A N 1
ATOM 1516 C CA . MET A 1 199 ? -17.536 -3.749 6.226 1.00 91.31 199 MET A CA 1
ATOM 1517 C C . MET A 1 199 ? -17.244 -2.478 5.416 1.00 91.31 199 MET A C 1
ATOM 1519 O O . MET A 1 199 ? -16.526 -2.488 4.427 1.00 91.31 199 MET A O 1
ATOM 1523 N N . SER A 1 200 ? -17.810 -1.346 5.829 1.00 91.19 200 SER A N 1
ATOM 1524 C CA . SER A 1 200 ? -17.385 -0.043 5.320 1.00 91.19 200 SER A CA 1
ATOM 1525 C C . SER A 1 200 ? -16.039 0.372 5.920 1.00 91.19 200 SER A C 1
ATOM 1527 O O . SER A 1 200 ? -15.737 0.057 7.075 1.00 91.19 200 SER A O 1
ATOM 1529 N N . GLU A 1 201 ? -15.269 1.156 5.169 1.00 93.50 201 GLU A N 1
ATOM 1530 C CA . GLU A 1 201 ? -14.043 1.770 5.674 1.00 93.50 201 GLU A CA 1
ATOM 1531 C C . GLU A 1 201 ? -14.302 2.700 6.872 1.00 93.50 201 GLU A C 1
ATOM 1533 O O . GLU A 1 201 ? -15.365 3.318 6.996 1.00 93.50 201 GLU A O 1
ATOM 1538 N N . LEU A 1 202 ? -13.315 2.832 7.762 1.00 93.62 202 LEU A N 1
ATOM 1539 C CA . LEU A 1 202 ? -13.350 3.852 8.802 1.00 93.62 202 LEU A CA 1
ATOM 1540 C C . LEU A 1 202 ? -13.265 5.240 8.175 1.00 93.62 202 LEU A C 1
ATOM 1542 O O . LEU A 1 202 ? -12.455 5.499 7.284 1.00 93.62 202 LEU A O 1
ATOM 1546 N N . GLN A 1 203 ? -14.042 6.173 8.712 1.00 93.25 203 GLN A N 1
ATOM 1547 C CA . GLN A 1 203 ? -13.927 7.567 8.312 1.00 93.25 203 GLN A CA 1
ATOM 1548 C C . GLN A 1 203 ? -12.576 8.136 8.750 1.00 93.25 203 GLN A C 1
ATOM 1550 O O . GLN A 1 203 ? -12.091 7.886 9.859 1.00 93.25 203 GLN A O 1
ATOM 1555 N N . LYS A 1 204 ? -11.977 8.950 7.886 1.00 92.06 204 LYS A N 1
ATOM 1556 C CA . LYS A 1 204 ? -10.795 9.731 8.239 1.00 92.06 204 LYS A CA 1
ATOM 1557 C C . LYS A 1 204 ? -11.206 11.008 8.960 1.00 92.06 204 LYS A C 1
ATOM 1559 O O . LYS A 1 204 ? -12.256 11.581 8.683 1.00 92.06 204 LYS A O 1
ATOM 1564 N N . LYS A 1 205 ? -10.368 11.463 9.888 1.00 91.00 205 LYS A N 1
ATOM 1565 C CA . LYS A 1 205 ? -10.434 12.843 10.376 1.00 91.00 205 LYS A CA 1
ATOM 1566 C C . LYS A 1 205 ? -10.088 13.804 9.225 1.00 91.00 205 LYS A C 1
ATOM 1568 O O . LYS A 1 205 ? -9.347 13.437 8.311 1.00 91.00 205 LYS A O 1
ATOM 1573 N N . ASP A 1 206 ? -10.599 15.027 9.273 1.00 86.12 206 ASP A N 1
ATOM 1574 C CA . ASP A 1 206 ? -10.246 16.050 8.287 1.00 86.12 206 ASP A CA 1
ATOM 1575 C C . ASP A 1 206 ? -8.742 16.360 8.331 1.00 86.12 206 ASP A C 1
ATOM 1577 O O . ASP A 1 206 ? -8.127 16.392 9.402 1.00 86.12 206 ASP A O 1
ATOM 1581 N N . GLY A 1 207 ? -8.143 16.560 7.154 1.00 83.56 207 GLY A N 1
ATOM 1582 C CA . GLY A 1 207 ? -6.715 16.863 7.002 1.00 83.56 207 GLY A CA 1
ATOM 1583 C C . GLY A 1 207 ? -5.771 15.654 7.071 1.00 83.56 207 GLY A C 1
ATOM 1584 O O . GLY A 1 207 ? -4.555 15.838 7.065 1.00 83.56 207 GLY A O 1
ATOM 1585 N N . ILE A 1 208 ? -6.288 14.420 7.130 1.00 89.06 208 ILE A N 1
ATOM 1586 C CA . ILE A 1 208 ? -5.444 13.216 7.079 1.00 89.06 208 ILE A CA 1
ATOM 1587 C C . ILE A 1 208 ? -4.946 12.965 5.648 1.00 89.06 208 ILE A C 1
ATOM 1589 O O . ILE A 1 208 ? -5.772 12.878 4.732 1.00 89.06 208 ILE A O 1
ATOM 1593 N N . PRO A 1 209 ? -3.621 12.798 5.454 1.00 88.25 209 PRO A N 1
ATOM 1594 C CA . PRO A 1 209 ? -3.022 12.726 4.128 1.00 88.25 209 PRO 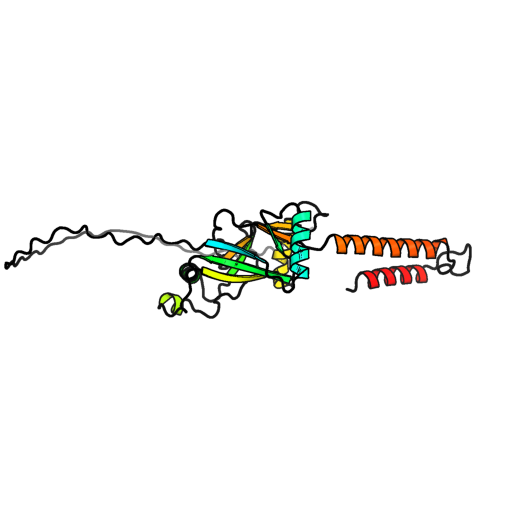A CA 1
ATOM 1595 C C . PRO A 1 209 ? -3.479 11.499 3.334 1.00 88.25 209 PRO A C 1
ATOM 1597 O O . PRO A 1 209 ? -3.890 10.476 3.890 1.00 88.25 209 PRO A O 1
ATOM 1600 N N . HIS A 1 210 ? -3.367 11.600 2.013 1.00 89.31 210 HIS A N 1
ATOM 1601 C CA . HIS A 1 210 ? -3.490 10.474 1.090 1.00 89.31 210 HIS A CA 1
ATOM 1602 C C . HIS A 1 210 ? -2.237 9.589 1.131 1.00 89.31 210 HIS A C 1
ATOM 1604 O O . HIS A 1 210 ? -1.210 9.965 1.701 1.00 89.31 210 HIS A O 1
ATOM 1610 N N . ILE A 1 211 ? -2.301 8.408 0.521 1.00 90.50 211 ILE A N 1
ATOM 1611 C CA . ILE A 1 211 ? -1.137 7.538 0.340 1.00 90.50 211 ILE A CA 1
ATOM 1612 C C . ILE A 1 211 ? -0.717 7.586 -1.124 1.00 90.50 211 ILE A C 1
ATOM 1614 O O . ILE A 1 211 ? -1.496 7.240 -2.004 1.00 90.50 211 ILE A O 1
ATOM 1618 N N . THR A 1 212 ? 0.534 7.955 -1.376 1.00 90.69 212 THR A N 1
ATOM 1619 C CA . THR A 1 212 ? 1.146 7.873 -2.703 1.00 90.69 212 THR A CA 1
ATOM 1620 C C . THR A 1 212 ? 1.974 6.595 -2.777 1.00 90.69 212 THR A C 1
ATOM 1622 O O . THR A 1 212 ? 3.043 6.504 -2.173 1.00 90.69 212 THR A O 1
ATOM 1625 N N . ILE A 1 213 ? 1.487 5.587 -3.501 1.00 89.62 213 ILE A N 1
ATOM 1626 C CA . ILE A 1 213 ? 2.235 4.347 -3.733 1.00 89.62 213 ILE A CA 1
ATOM 1627 C C . ILE A 1 213 ? 3.173 4.562 -4.918 1.00 89.62 213 ILE A C 1
ATOM 1629 O O . ILE A 1 213 ? 2.710 4.782 -6.031 1.00 89.62 213 ILE A O 1
ATOM 1633 N N . ILE A 1 214 ? 4.483 4.469 -4.696 1.00 88.56 214 ILE A N 1
ATOM 1634 C CA . ILE A 1 214 ? 5.509 4.578 -5.740 1.00 88.56 214 ILE A CA 1
ATOM 1635 C C . ILE A 1 214 ? 5.900 3.168 -6.194 1.00 88.56 214 ILE A C 1
ATOM 1637 O O . ILE A 1 214 ? 6.601 2.448 -5.483 1.00 88.56 214 ILE A O 1
ATOM 1641 N N . HIS A 1 215 ? 5.463 2.764 -7.386 1.00 84.88 215 HIS A N 1
ATOM 1642 C CA . HIS A 1 215 ? 5.645 1.420 -7.942 1.00 84.88 215 HIS A CA 1
ATOM 1643 C C . HIS A 1 215 ? 7.114 1.059 -8.201 1.00 84.88 215 HIS A C 1
ATOM 1645 O O . HIS A 1 215 ? 7.535 -0.073 -7.956 1.00 84.88 215 HIS A O 1
ATOM 1651 N N . TYR A 1 216 ? 7.887 2.020 -8.704 1.00 78.12 216 TYR A N 1
ATOM 1652 C CA . TYR A 1 216 ? 9.320 1.911 -8.974 1.00 78.12 216 TYR A CA 1
ATOM 1653 C C . TYR A 1 216 ? 9.958 3.297 -8.894 1.00 78.12 216 TYR A C 1
ATOM 1655 O O . TYR A 1 216 ? 9.271 4.304 -9.047 1.00 78.12 216 TYR A O 1
ATOM 1663 N N . ARG A 1 217 ? 11.273 3.385 -8.680 1.00 76.75 217 ARG A N 1
ATOM 1664 C CA . ARG A 1 217 ? 11.962 4.682 -8.714 1.00 76.75 217 ARG A CA 1
ATOM 1665 C C . ARG A 1 217 ? 12.288 5.112 -10.130 1.00 76.75 217 ARG A C 1
ATOM 1667 O O . ARG A 1 217 ? 12.822 4.315 -10.900 1.00 76.75 217 ARG A O 1
ATOM 1674 N N . LYS A 1 218 ? 12.072 6.396 -10.428 1.00 75.94 218 LYS A N 1
ATOM 1675 C CA . LYS A 1 218 ? 12.430 6.991 -11.724 1.00 75.94 218 LYS A CA 1
ATOM 1676 C C . LYS A 1 218 ? 13.916 6.811 -12.038 1.00 75.94 218 LYS A C 1
ATOM 1678 O O . LYS A 1 218 ? 14.246 6.417 -13.146 1.00 75.94 218 LYS A O 1
ATOM 1683 N N . SER A 1 219 ? 14.802 7.007 -11.058 1.00 76.50 219 SER A N 1
ATOM 1684 C CA . SER A 1 219 ? 16.246 6.806 -11.245 1.00 76.50 219 SER A CA 1
ATOM 1685 C C . SER A 1 219 ? 16.587 5.384 -11.691 1.00 76.50 219 SER A C 1
ATOM 1687 O O . SER A 1 219 ? 17.326 5.212 -12.650 1.00 76.50 219 SER A O 1
ATOM 1689 N N . ILE A 1 220 ? 15.989 4.368 -11.062 1.00 78.81 220 ILE A N 1
ATOM 1690 C CA . ILE A 1 220 ? 16.180 2.960 -11.440 1.00 78.81 220 ILE A CA 1
ATOM 1691 C C . ILE A 1 220 ? 15.673 2.719 -12.866 1.00 78.81 220 ILE A C 1
ATOM 1693 O O . ILE A 1 220 ? 16.349 2.061 -13.650 1.00 78.81 220 ILE A O 1
ATOM 1697 N N . PHE A 1 221 ? 14.517 3.282 -13.220 1.00 77.25 221 PHE A N 1
ATOM 1698 C CA . PHE A 1 221 ? 13.961 3.176 -14.568 1.00 77.25 221 PHE A CA 1
ATOM 1699 C C . PHE A 1 221 ? 14.869 3.809 -15.633 1.00 77.25 221 PHE A C 1
ATOM 1701 O O . PHE A 1 221 ? 15.167 3.167 -16.637 1.00 77.25 221 PHE A O 1
ATOM 1708 N N . TYR A 1 222 ? 15.377 5.023 -15.399 1.00 81.31 222 TYR A N 1
ATOM 1709 C CA . TYR A 1 222 ? 16.321 5.663 -16.317 1.00 81.31 222 TYR A CA 1
ATOM 1710 C C . TYR A 1 222 ? 17.635 4.888 -16.425 1.00 81.31 222 TYR A C 1
ATOM 1712 O O . TYR A 1 222 ? 18.134 4.708 -17.533 1.00 81.31 222 TYR A O 1
ATOM 1720 N N . THR A 1 223 ? 18.160 4.356 -15.318 1.00 84.62 223 THR A N 1
ATOM 1721 C CA . THR A 1 223 ? 19.337 3.477 -15.344 1.00 84.62 223 THR A CA 1
ATOM 1722 C C . THR A 1 223 ? 19.089 2.246 -16.216 1.00 84.62 223 THR A C 1
ATOM 1724 O O . THR A 1 223 ? 19.940 1.904 -17.031 1.00 84.62 223 THR A O 1
ATOM 1727 N N . TRP A 1 224 ? 17.915 1.616 -16.118 1.00 81.19 224 TRP A N 1
ATOM 1728 C CA . TRP A 1 224 ? 17.544 0.490 -16.980 1.00 81.19 224 TRP A CA 1
ATOM 1729 C C . TRP A 1 224 ? 17.452 0.871 -18.458 1.00 81.19 224 TRP A C 1
ATOM 1731 O O . TRP A 1 224 ? 17.926 0.112 -19.304 1.00 81.19 224 TRP A O 1
ATOM 1741 N N . ILE A 1 225 ? 16.903 2.044 -18.781 1.00 84.75 225 ILE A N 1
ATOM 1742 C CA . ILE A 1 225 ? 16.874 2.551 -20.161 1.00 84.75 225 ILE A CA 1
ATOM 1743 C C . ILE A 1 225 ? 18.297 2.751 -20.685 1.00 84.75 225 ILE A C 1
ATOM 1745 O O . ILE A 1 225 ? 18.616 2.265 -21.766 1.00 84.75 225 ILE A O 1
ATOM 1749 N N . VAL A 1 226 ? 19.167 3.415 -19.920 1.00 88.88 226 VAL A N 1
ATOM 1750 C CA . VAL A 1 226 ? 20.557 3.678 -20.325 1.00 88.88 226 VAL A CA 1
ATOM 1751 C C . VAL A 1 226 ? 21.335 2.375 -20.508 1.00 88.88 226 VAL A C 1
ATOM 1753 O O . VAL A 1 226 ? 22.019 2.216 -21.516 1.00 88.88 226 VAL A O 1
ATOM 1756 N N . ILE A 1 227 ? 21.189 1.414 -19.590 1.00 88.06 227 ILE A N 1
ATOM 1757 C CA . ILE A 1 227 ? 21.806 0.085 -19.708 1.00 88.06 227 ILE A CA 1
ATOM 1758 C C . ILE A 1 227 ? 21.302 -0.635 -20.966 1.00 88.06 227 ILE A C 1
ATOM 1760 O O . ILE A 1 227 ? 22.100 -1.188 -21.720 1.00 88.06 227 ILE A O 1
ATOM 1764 N N . SER A 1 228 ? 19.995 -0.594 -21.231 1.00 82.38 228 SER A N 1
ATOM 1765 C CA . SER A 1 228 ? 19.404 -1.234 -22.413 1.00 82.38 228 SER A CA 1
ATOM 1766 C C . SER A 1 228 ? 19.901 -0.596 -23.712 1.00 82.38 228 SER A C 1
ATOM 1768 O O . SER A 1 228 ? 20.262 -1.306 -24.648 1.00 82.38 228 SER A O 1
ATOM 1770 N N . LEU A 1 229 ? 19.987 0.738 -23.759 1.00 88.06 229 LEU A N 1
ATOM 1771 C CA . LEU A 1 229 ? 20.552 1.472 -24.892 1.00 88.06 229 LEU A CA 1
ATOM 1772 C C . LEU A 1 229 ? 22.037 1.159 -25.090 1.00 88.06 229 LEU A C 1
ATOM 1774 O O . LEU A 1 229 ? 22.471 1.005 -26.227 1.00 88.06 229 LEU A O 1
ATOM 1778 N N . PHE A 1 230 ? 22.807 1.013 -24.010 1.00 87.94 230 PHE A N 1
ATOM 1779 C CA . PHE A 1 230 ? 24.211 0.614 -24.082 1.00 87.94 230 PHE A CA 1
ATOM 1780 C C . PHE A 1 230 ? 24.377 -0.794 -24.666 1.00 87.94 230 PHE A C 1
ATOM 1782 O O . PHE A 1 230 ? 25.211 -0.993 -25.550 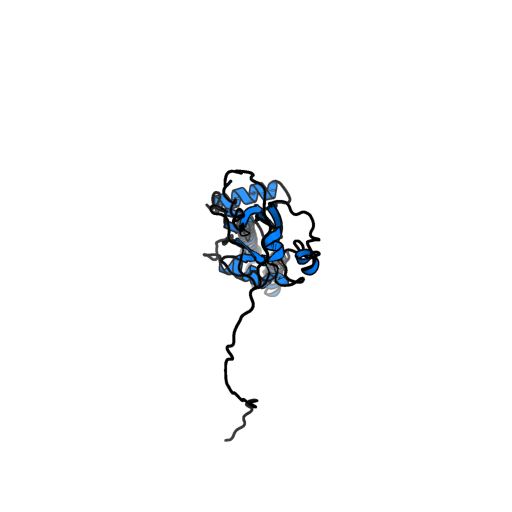1.00 87.94 230 PHE A O 1
ATOM 1789 N N . PHE A 1 231 ? 23.568 -1.766 -24.231 1.00 83.44 231 PHE A N 1
ATOM 1790 C CA . PHE A 1 231 ? 23.584 -3.113 -24.810 1.00 83.44 231 PHE A CA 1
ATOM 1791 C C . PHE A 1 231 ? 23.161 -3.113 -26.278 1.00 83.44 231 PHE A C 1
ATOM 1793 O O . PHE A 1 231 ? 23.793 -3.788 -27.087 1.00 83.44 231 PHE A O 1
ATOM 1800 N N . LEU A 1 232 ? 22.144 -2.326 -26.637 1.00 84.25 232 LEU A N 1
ATOM 1801 C CA . LEU A 1 232 ? 21.707 -2.182 -28.023 1.00 84.25 232 LEU A CA 1
ATOM 1802 C C . LEU A 1 232 ? 22.804 -1.560 -28.896 1.00 84.25 232 LEU A C 1
ATOM 1804 O O . LEU A 1 232 ? 23.114 -2.090 -29.959 1.00 84.25 232 LEU A O 1
ATOM 1808 N N . ALA A 1 233 ? 23.435 -0.479 -28.435 1.00 82.88 233 ALA A N 1
ATOM 1809 C CA . ALA A 1 233 ? 24.545 0.162 -29.131 1.00 82.88 233 ALA A CA 1
ATOM 1810 C C . ALA A 1 233 ? 25.749 -0.780 -29.265 1.00 82.88 233 ALA A C 1
ATOM 1812 O O . ALA A 1 233 ? 26.345 -0.860 -30.334 1.00 82.88 233 ALA A O 1
ATOM 1813 N N . SER A 1 234 ? 26.063 -1.547 -28.217 1.00 82.25 234 SER A N 1
ATOM 1814 C CA . SER A 1 234 ? 27.120 -2.564 -28.244 1.00 82.25 234 SER A CA 1
ATOM 1815 C C . SER A 1 234 ? 26.805 -3.681 -29.239 1.00 82.25 234 SER A C 1
ATOM 1817 O O . SER A 1 234 ? 27.694 -4.124 -29.959 1.00 82.25 234 SER A O 1
ATOM 1819 N N . ALA A 1 235 ? 25.543 -4.109 -29.332 1.00 76.75 235 ALA A N 1
ATOM 1820 C CA . ALA A 1 235 ? 25.109 -5.088 -30.322 1.00 76.75 235 ALA A CA 1
ATOM 1821 C C . ALA A 1 235 ? 25.235 -4.537 -31.751 1.00 76.75 235 ALA A C 1
ATOM 1823 O O . ALA A 1 235 ? 25.821 -5.196 -32.601 1.00 76.75 235 ALA A O 1
ATOM 1824 N N . VAL A 1 236 ? 24.772 -3.307 -32.010 1.00 80.25 236 VAL A N 1
ATOM 1825 C CA . VAL A 1 236 ? 24.935 -2.646 -33.320 1.00 80.25 236 VAL A CA 1
ATOM 1826 C C . VAL A 1 236 ? 26.411 -2.471 -33.670 1.00 80.25 236 VAL A C 1
ATOM 1828 O O . VAL A 1 236 ? 26.787 -2.690 -34.823 1.00 80.25 236 VAL A O 1
ATOM 1831 N N . TYR A 1 237 ? 27.247 -2.125 -32.687 1.00 81.12 237 TYR A N 1
ATOM 1832 C CA . TYR A 1 237 ? 28.690 -2.002 -32.858 1.00 81.12 237 TYR A CA 1
ATOM 1833 C C . TYR A 1 237 ? 29.315 -3.341 -33.255 1.00 81.12 237 TYR A C 1
ATOM 1835 O O . TYR A 1 237 ? 30.024 -3.416 -34.254 1.00 81.12 237 TYR A O 1
ATOM 1843 N N . ILE A 1 238 ? 28.989 -4.411 -32.526 1.00 76.06 238 ILE A N 1
ATOM 1844 C CA . ILE A 1 238 ? 29.487 -5.754 -32.820 1.00 76.06 238 ILE A CA 1
ATOM 1845 C C . ILE A 1 238 ? 29.003 -6.213 -34.199 1.00 76.06 238 ILE A C 1
ATOM 1847 O O . ILE A 1 238 ? 29.813 -6.690 -34.976 1.00 76.06 238 ILE A O 1
ATOM 1851 N N . CYS A 1 239 ? 27.737 -6.007 -34.563 1.00 71.00 239 CYS A N 1
ATOM 1852 C CA . CYS A 1 239 ? 27.236 -6.386 -35.886 1.00 71.00 239 CYS A CA 1
ATOM 1853 C C . CYS A 1 239 ? 27.869 -5.575 -37.031 1.00 71.00 239 CYS A C 1
ATOM 1855 O O . CYS A 1 239 ? 28.154 -6.122 -38.092 1.00 71.00 239 CYS A O 1
ATOM 1857 N N . SER A 1 240 ? 28.041 -4.264 -36.857 1.00 71.50 240 SER A N 1
ATOM 1858 C CA . SER A 1 240 ? 28.407 -3.366 -37.965 1.00 71.50 240 SER A CA 1
ATOM 1859 C C . SER A 1 240 ? 29.914 -3.177 -38.124 1.00 71.50 240 SER A C 1
ATOM 1861 O O . SER A 1 240 ? 30.378 -2.949 -39.238 1.00 71.50 240 SER A O 1
ATOM 1863 N N . PHE A 1 241 ? 30.669 -3.245 -37.025 1.00 70.56 241 PHE A N 1
ATOM 1864 C CA . PHE A 1 241 ? 32.085 -2.863 -36.988 1.00 70.56 241 PHE A CA 1
ATOM 1865 C C . PHE A 1 241 ? 33.019 -4.000 -36.595 1.00 70.56 241 PHE A C 1
ATOM 1867 O O . PHE A 1 241 ? 34.227 -3.882 -36.789 1.00 70.56 241 PHE A O 1
ATOM 1874 N N . THR A 1 242 ? 32.491 -5.102 -36.063 1.00 64.62 242 THR A N 1
ATOM 1875 C CA . THR A 1 242 ? 33.292 -6.295 -35.808 1.00 64.62 242 THR A CA 1
ATOM 1876 C C . THR A 1 242 ? 32.780 -7.415 -36.699 1.00 64.62 242 THR A C 1
ATOM 1878 O O . THR A 1 242 ? 31.609 -7.767 -36.656 1.00 64.62 242 THR A O 1
ATOM 1881 N N . ASP A 1 243 ? 33.640 -8.051 -37.489 1.00 65.81 243 ASP A N 1
ATOM 1882 C CA . ASP A 1 243 ? 33.236 -9.232 -38.270 1.00 65.81 243 ASP A CA 1
ATOM 1883 C C . ASP A 1 243 ? 32.927 -10.458 -37.378 1.00 65.81 243 ASP A C 1
ATOM 1885 O O . ASP A 1 243 ? 32.761 -11.569 -37.867 1.00 65.81 243 ASP A O 1
ATOM 1889 N N . ALA A 1 244 ? 32.820 -10.265 -36.058 1.00 63.19 244 ALA A N 1
ATOM 1890 C CA . ALA A 1 244 ? 32.650 -11.290 -35.036 1.00 63.19 244 ALA A CA 1
ATOM 1891 C C . ALA A 1 244 ? 31.361 -12.114 -35.179 1.00 63.19 244 ALA A C 1
ATOM 1893 O O . ALA A 1 244 ? 31.291 -13.218 -34.649 1.00 63.19 244 ALA A O 1
ATOM 1894 N N . LEU A 1 245 ? 30.343 -11.589 -35.868 1.00 63.22 245 LEU A N 1
ATOM 1895 C CA . LEU A 1 245 ? 29.077 -12.286 -36.132 1.00 63.22 245 LEU A CA 1
ATOM 1896 C C . LEU A 1 245 ? 28.955 -12.793 -37.575 1.00 63.22 245 LEU A C 1
ATOM 1898 O O . LEU A 1 245 ? 27.898 -13.296 -37.958 1.00 63.22 245 LEU A O 1
ATOM 1902 N N . ARG A 1 246 ? 30.000 -12.644 -38.391 1.00 65.81 246 ARG A N 1
ATOM 1903 C CA . ARG A 1 246 ? 30.012 -13.078 -39.790 1.00 65.81 246 ARG A CA 1
ATOM 1904 C C . ARG A 1 246 ? 30.720 -14.421 -39.903 1.00 65.81 246 ARG A C 1
ATOM 1906 O O . ARG A 1 246 ? 31.798 -14.595 -39.347 1.00 65.81 246 ARG A O 1
ATOM 1913 N N . ASP A 1 247 ? 30.140 -15.352 -40.658 1.00 58.84 247 ASP A N 1
ATOM 1914 C CA . ASP A 1 247 ? 30.645 -16.734 -40.747 1.00 58.84 247 ASP A CA 1
ATOM 1915 C C . ASP A 1 247 ? 32.035 -16.850 -41.413 1.00 58.84 247 ASP A C 1
ATOM 1917 O O . ASP A 1 247 ? 32.675 -17.894 -41.323 1.00 58.84 247 ASP A O 1
ATOM 1921 N N . SER A 1 248 ? 32.519 -15.810 -42.107 1.00 62.16 248 SER A N 1
ATOM 1922 C CA . SER A 1 248 ? 33.778 -15.877 -42.875 1.00 62.16 248 SER A CA 1
ATOM 1923 C C . SER A 1 248 ? 34.495 -14.530 -43.093 1.00 62.16 248 SER A C 1
ATOM 1925 O O . SER A 1 248 ? 35.270 -14.385 -44.035 1.00 62.16 248 SER A O 1
ATOM 1927 N N . GLY A 1 249 ? 34.300 -13.549 -42.201 1.00 59.97 249 GLY A N 1
ATOM 1928 C CA . GLY A 1 249 ? 34.990 -12.248 -42.255 1.00 59.97 249 GLY A CA 1
ATOM 1929 C C . GLY A 1 249 ? 34.251 -11.150 -43.038 1.00 59.97 249 GLY A C 1
ATOM 1930 O O . GLY A 1 249 ? 33.063 -11.276 -43.347 1.00 59.97 249 GLY A O 1
ATOM 1931 N N . SER A 1 250 ? 34.947 -10.038 -43.305 1.00 56.72 250 SER A N 1
ATOM 1932 C CA . SER A 1 250 ? 34.377 -8.818 -43.900 1.00 56.72 250 SER A CA 1
ATOM 1933 C C . SER A 1 250 ? 33.614 -9.085 -45.200 1.00 56.72 250 SER A C 1
ATOM 1935 O O . SER A 1 250 ? 34.175 -9.577 -46.176 1.00 56.72 250 SER A O 1
ATOM 1937 N N . GLY A 1 251 ? 32.320 -8.747 -45.208 1.00 60.78 251 GLY A N 1
ATOM 1938 C CA . GLY A 1 251 ? 31.420 -8.906 -46.358 1.00 60.78 251 GLY A CA 1
ATOM 1939 C C . GLY A 1 251 ? 30.597 -10.199 -46.378 1.00 60.78 251 GLY A C 1
ATOM 1940 O O . GLY A 1 251 ? 29.693 -10.314 -47.203 1.00 60.78 251 GLY A O 1
ATOM 1941 N N . ALA A 1 252 ? 30.849 -11.145 -45.467 1.00 62.88 252 ALA A N 1
ATOM 1942 C CA . ALA A 1 252 ? 30.065 -12.374 -45.361 1.00 62.88 252 ALA A CA 1
ATOM 1943 C C . ALA A 1 252 ? 28.712 -12.161 -44.655 1.00 62.88 252 ALA A C 1
ATOM 1945 O O . ALA A 1 252 ? 28.524 -11.220 -43.877 1.00 62.88 252 ALA A O 1
ATOM 1946 N N . ALA A 1 253 ? 27.762 -13.062 -44.925 1.00 65.56 253 ALA A N 1
ATOM 1947 C CA . ALA A 1 253 ? 26.457 -13.062 -44.273 1.00 65.56 253 ALA A CA 1
ATOM 1948 C C . ALA A 1 253 ? 26.593 -13.245 -42.751 1.00 65.56 253 ALA A C 1
ATOM 1950 O O . ALA A 1 253 ? 27.512 -13.904 -42.256 1.00 65.56 253 ALA A O 1
ATOM 1951 N N . PHE A 1 254 ? 25.662 -12.647 -42.008 1.00 65.50 254 PHE A N 1
ATOM 1952 C CA . PHE A 1 254 ? 25.593 -12.824 -40.563 1.00 65.50 254 PHE A CA 1
ATOM 1953 C C . PHE A 1 254 ? 25.198 -14.257 -40.222 1.00 65.50 254 PHE A C 1
ATOM 1955 O O . PHE A 1 254 ? 24.198 -14.773 -40.726 1.00 65.50 254 PHE A O 1
ATOM 1962 N N . SER A 1 255 ? 25.953 -14.861 -39.312 1.00 67.75 255 SER A N 1
ATOM 1963 C CA . SER A 1 255 ? 25.655 -16.174 -38.766 1.00 67.75 255 SER A CA 1
ATOM 1964 C C . SER A 1 255 ? 24.343 -16.117 -37.990 1.00 67.75 255 SER A C 1
ATOM 1966 O O . SER A 1 255 ? 24.224 -15.410 -36.979 1.00 67.75 255 SER A O 1
ATOM 1968 N N . LEU A 1 256 ? 23.330 -16.844 -38.463 1.00 69.62 256 LEU A N 1
ATOM 1969 C CA . LEU A 1 256 ? 21.996 -16.847 -37.857 1.00 69.62 256 LEU A CA 1
ATOM 1970 C C . LEU A 1 256 ? 22.038 -17.421 -36.431 1.00 69.62 256 LEU A C 1
ATOM 1972 O O . LEU A 1 256 ? 21.391 -16.893 -35.529 1.00 69.62 256 LEU A O 1
ATOM 1976 N N . SER A 1 257 ? 22.844 -18.465 -36.215 1.00 70.00 257 SER A N 1
ATOM 1977 C CA . SER A 1 257 ? 23.003 -19.134 -34.920 1.00 70.00 257 SER A CA 1
ATOM 1978 C C . SER A 1 257 ? 23.735 -18.257 -33.901 1.00 70.00 257 SER A C 1
ATOM 1980 O O . SER A 1 257 ? 23.297 -18.157 -32.754 1.00 70.00 257 SER A O 1
ATOM 1982 N N . LEU A 1 258 ? 24.800 -17.562 -34.316 1.00 67.56 258 LEU A N 1
ATOM 1983 C CA . LEU A 1 258 ? 25.573 -16.671 -33.445 1.00 67.56 258 LEU A CA 1
ATOM 1984 C C . LEU A 1 258 ? 24.767 -15.420 -33.065 1.00 67.56 258 LEU A C 1
ATOM 1986 O O . LEU A 1 258 ? 24.767 -14.996 -31.909 1.00 67.56 258 LEU A O 1
ATOM 1990 N N . SER A 1 259 ? 24.006 -14.884 -34.022 1.00 67.56 259 SER A N 1
ATOM 1991 C CA . SER A 1 259 ? 23.126 -13.726 -33.823 1.00 67.56 259 SER A CA 1
ATOM 1992 C C . SER A 1 259 ? 21.938 -14.058 -32.907 1.00 67.56 259 SER A C 1
ATOM 1994 O O . SER A 1 259 ? 21.604 -13.277 -32.014 1.00 67.56 259 SER A O 1
ATOM 1996 N N . GLN A 1 260 ? 21.331 -15.244 -33.061 1.00 72.25 260 GLN A N 1
ATOM 1997 C CA . GLN A 1 260 ? 20.284 -15.738 -32.158 1.00 72.25 260 GLN A CA 1
ATOM 1998 C C . GLN A 1 260 ? 20.821 -16.003 -30.747 1.00 72.25 260 GLN A C 1
ATOM 2000 O O . GLN A 1 260 ? 20.190 -15.593 -29.774 1.00 72.25 260 GLN A O 1
ATOM 2005 N N . LEU A 1 261 ? 21.994 -16.631 -30.614 1.00 73.94 261 LEU A N 1
ATOM 2006 C CA . LEU A 1 261 ? 22.626 -16.861 -29.314 1.00 73.94 261 LEU A CA 1
ATOM 2007 C C . LEU A 1 261 ? 22.896 -15.537 -28.592 1.00 73.94 261 LEU A C 1
ATOM 2009 O O . LEU A 1 261 ? 22.576 -15.403 -27.411 1.00 73.94 261 LEU A O 1
ATOM 2013 N N . MET A 1 262 ? 23.439 -14.541 -29.294 1.00 70.62 262 MET A N 1
ATOM 2014 C CA . MET A 1 262 ? 23.734 -13.235 -28.710 1.00 70.62 262 MET A CA 1
ATOM 2015 C C . MET A 1 262 ? 22.455 -12.509 -28.264 1.00 70.62 262 MET A C 1
ATOM 2017 O O . MET A 1 262 ? 22.402 -12.011 -27.138 1.00 70.62 262 MET A O 1
ATOM 2021 N N . PHE A 1 263 ? 21.399 -12.529 -29.086 1.00 71.00 263 PHE A N 1
ATOM 2022 C CA . PHE A 1 263 ? 20.086 -11.982 -28.731 1.00 71.00 263 PHE A CA 1
ATOM 2023 C C . PHE A 1 263 ? 19.516 -12.638 -27.466 1.00 71.00 263 PHE A C 1
ATOM 2025 O O . PHE A 1 263 ? 19.172 -11.941 -26.509 1.00 71.00 263 PHE A O 1
ATOM 2032 N N . TRP A 1 264 ? 19.481 -13.974 -27.412 1.00 70.31 264 TRP A N 1
ATOM 2033 C CA . TRP A 1 264 ? 18.964 -14.700 -26.251 1.00 70.31 264 TRP A CA 1
ATOM 2034 C C . TRP A 1 264 ? 19.817 -14.495 -25.004 1.00 70.31 264 TRP A C 1
ATOM 2036 O O . TRP A 1 264 ? 19.259 -14.386 -23.916 1.00 70.31 264 TRP A O 1
ATOM 2046 N N . THR A 1 265 ? 21.140 -14.384 -25.138 1.00 69.00 265 THR A N 1
ATOM 2047 C CA . THR A 1 265 ? 22.052 -14.154 -24.006 1.00 69.00 265 THR A CA 1
ATOM 2048 C C . THR A 1 265 ? 21.860 -12.761 -23.411 1.00 69.00 265 THR A C 1
ATOM 2050 O O . THR A 1 265 ? 21.824 -12.615 -22.190 1.00 69.00 265 THR A O 1
ATOM 2053 N N . ILE A 1 266 ? 21.692 -11.735 -24.252 1.00 66.81 266 ILE A N 1
ATOM 2054 C CA . ILE A 1 266 ? 21.396 -10.371 -23.794 1.00 66.81 266 ILE A CA 1
ATOM 2055 C C . ILE A 1 266 ? 20.013 -10.334 -23.137 1.00 66.81 266 ILE A C 1
ATOM 2057 O O . ILE A 1 266 ? 19.870 -9.806 -22.035 1.00 66.81 266 ILE A O 1
ATOM 2061 N N . LEU A 1 267 ? 19.004 -10.945 -23.761 1.00 63.59 267 LEU A N 1
ATOM 2062 C CA . LEU A 1 267 ? 17.626 -10.914 -23.276 1.00 63.59 267 LEU A CA 1
ATOM 2063 C C . LEU A 1 267 ? 17.448 -11.691 -21.960 1.00 63.59 267 LEU A C 1
ATOM 2065 O O . LEU A 1 267 ? 16.877 -11.163 -21.010 1.00 63.59 267 LEU A O 1
ATOM 2069 N N . THR A 1 268 ? 18.006 -12.899 -21.844 1.00 62.19 268 THR A N 1
ATOM 2070 C CA . THR A 1 268 ? 17.954 -13.680 -20.592 1.00 62.19 268 THR A CA 1
ATOM 2071 C C . THR A 1 268 ? 18.745 -13.027 -19.463 1.00 62.19 268 THR A C 1
ATOM 2073 O O . THR A 1 268 ? 18.242 -12.962 -18.342 1.00 62.19 268 THR A O 1
ATOM 2076 N N . LYS A 1 269 ? 19.930 -12.458 -19.730 1.00 56.09 269 LYS A N 1
ATOM 2077 C CA . LYS A 1 269 ? 20.679 -11.709 -18.703 1.00 56.09 269 LYS A CA 1
ATOM 2078 C C . LYS A 1 269 ? 20.000 -10.404 -18.285 1.00 56.09 269 LYS A C 1
ATOM 2080 O O . LYS A 1 269 ? 20.239 -9.944 -17.174 1.00 56.09 269 LYS A O 1
ATOM 2085 N N . SER A 1 270 ? 19.150 -9.835 -19.137 1.00 52.59 270 SER A N 1
ATOM 2086 C CA . SER A 1 270 ? 18.360 -8.641 -18.811 1.00 52.59 270 SER A CA 1
ATOM 2087 C C . SER A 1 270 ? 17.097 -8.963 -17.999 1.00 52.59 270 SER A C 1
ATOM 2089 O O . SER A 1 270 ? 16.613 -8.097 -17.279 1.00 52.59 270 SER A O 1
ATOM 2091 N N . ILE A 1 271 ? 16.568 -10.191 -18.099 1.00 46.47 271 ILE A N 1
ATOM 2092 C CA . ILE A 1 271 ? 15.315 -10.622 -17.446 1.00 46.47 271 ILE A CA 1
ATOM 2093 C C . ILE A 1 271 ? 15.559 -11.350 -16.112 1.00 46.47 271 ILE A C 1
ATOM 2095 O O . ILE A 1 271 ? 14.697 -11.322 -15.236 1.00 46.47 271 ILE A O 1
ATOM 2099 N N . ILE A 1 272 ? 16.724 -11.974 -15.903 1.00 40.75 272 ILE A N 1
ATOM 2100 C CA . ILE A 1 272 ? 17.054 -12.636 -14.631 1.00 40.75 272 ILE A CA 1
ATOM 2101 C C . ILE A 1 272 ? 17.581 -11.596 -13.625 1.00 40.75 272 ILE A C 1
ATOM 2103 O O . ILE A 1 272 ? 18.792 -11.434 -13.458 1.00 40.75 272 ILE A O 1
ATOM 2107 N N . ARG A 1 273 ? 16.663 -10.893 -12.948 1.00 41.28 273 ARG A N 1
ATOM 2108 C CA . ARG A 1 273 ? 16.836 -10.395 -11.570 1.00 41.28 273 ARG A CA 1
ATOM 2109 C C . ARG A 1 273 ? 15.522 -9.975 -10.921 1.00 41.28 273 ARG A C 1
ATOM 2111 O O . ARG A 1 273 ? 14.865 -9.056 -11.450 1.00 41.28 273 ARG A O 1
#

Sequence (273 aa):
MKSLKKTFIISLVGLSLTMLNKPVIAQTPGATTTAITDSTKKQNPAAATAPKTVPLTIPKVIAIRPVYLNISQAKNAVSDNIDVNNSNISVAVYPGNIVKFVISNPKAFLSSRPTDNSKVVLYVNGVEMKGITSDWMSSITKLQVTSGDTPALSDSAVVFISLRRNETTREAWRFFYANTDKFYQNFANLNASIGWEGMSELQKKDGIPHITIIHYRKSIFYTWIVISLFFLASAVYICSFTDALRDSGSGAAFSLSLSQLMFWTILTKSIIR

pLDDT: mean 72.78, std 22.45, range [26.33, 96.31]

Foldseek 3Di:
DDDDDDDDDDDDDDDDDDDDDDDDDDDDDDDDDDDDDDDDDPDDPPDPPDPPPPPPPAKAFEEKAWDDPDPVVVVVQQVVCVVVVQNQFEGEDEAFTKMKTKMFPVLVQVLPAPALQWFKFKDWPFHTQFLQTFCVCSVDGNVCSVVVVDPDDDRMDITMTTNYDDPRRVVSVVVQCVQAPDPPQQKHWIQMFIHIPPDTGHHHDPRHHTYIYGHDDPVVVVVLVVVVVVLVVVLCCCVPPNCNQAPPDDPHDGDPVSNVVSVCVVVVVSPDD